Protein AF-A0A5E5PSG6-F1 (afdb_monomer)

Nearest PDB structures (foldseek):
  3pee-assembly2_B  TM=6.970E-01  e=1.675E-08  Clostridioides difficile 630
  3eeb-assembly2_B  TM=6.635E-01  e=1.267E-07  Vibrio cholerae
  8yja-assembly1_B  TM=6.185E-01  e=2.421E-04  Vibrio vulnificus MO6-24/O
  7bwf-assembly1_D  TM=3.916E-01  e=1.003E+00  Staphylococcus aureus
  4v1t-assembly1_B  TM=4.340E-01  e=1.615E+00  Lyngbya aestuarii

Structure (mmCIF, N/CA/C/O backbone):
data_AF-A0A5E5PSG6-F1
#
_entry.id   AF-A0A5E5PSG6-F1
#
loop_
_atom_site.group_PDB
_atom_site.id
_atom_site.type_symbol
_atom_site.label_atom_id
_atom_site.label_alt_id
_atom_site.label_comp_id
_atom_site.label_asym_id
_atom_site.label_entity_id
_atom_site.label_seq_id
_atom_site.pdbx_PDB_ins_code
_atom_site.Cartn_x
_atom_site.Cartn_y
_atom_site.Cartn_z
_atom_site.occupancy
_atom_site.B_iso_or_equiv
_atom_site.auth_seq_id
_atom_site.auth_comp_id
_atom_site.auth_asym_id
_atom_site.auth_atom_id
_atom_site.pdbx_PDB_model_num
ATOM 1 N N . ASP A 1 1 ? -28.299 5.569 27.472 1.00 81.31 1 ASP A N 1
ATOM 2 C CA . ASP A 1 1 ? -27.071 6.036 28.136 1.00 81.31 1 ASP A CA 1
ATOM 3 C C . ASP A 1 1 ? -26.480 4.858 28.902 1.00 81.31 1 ASP A C 1
ATOM 5 O O . ASP A 1 1 ? -27.201 4.254 29.689 1.00 81.31 1 ASP A O 1
ATOM 9 N N . ILE A 1 2 ? -25.238 4.474 28.593 1.00 82.00 2 ILE A N 1
ATOM 10 C CA . ILE A 1 2 ? -24.571 3.290 29.167 1.00 82.00 2 ILE A CA 1
ATOM 11 C C . ILE A 1 2 ? -24.374 3.461 30.675 1.00 82.00 2 ILE A C 1
ATOM 13 O O . ILE A 1 2 ? -24.545 2.500 31.418 1.00 82.00 2 ILE A O 1
ATOM 17 N N . THR A 1 3 ? -24.115 4.685 31.133 1.00 80.25 3 THR A N 1
ATOM 18 C CA . THR A 1 3 ? -23.970 5.000 32.557 1.00 80.25 3 THR A CA 1
ATOM 19 C C . THR A 1 3 ? -25.242 4.655 33.330 1.00 80.25 3 THR A C 1
ATOM 21 O O . THR A 1 3 ? -25.180 3.976 34.351 1.00 80.25 3 THR A O 1
ATOM 24 N N . LYS A 1 4 ? -26.413 5.027 32.794 1.00 84.31 4 LYS A N 1
ATOM 25 C CA . LYS A 1 4 ? -27.716 4.688 33.394 1.00 84.31 4 LYS A CA 1
ATOM 26 C C . LYS A 1 4 ? -27.992 3.186 33.383 1.00 84.31 4 LYS A C 1
ATOM 28 O O . LYS A 1 4 ? -28.595 2.678 34.319 1.00 84.31 4 LYS A O 1
ATOM 33 N N . LEU A 1 5 ? -27.558 2.480 32.335 1.00 85.44 5 LEU A N 1
ATOM 34 C CA . LEU A 1 5 ? -27.683 1.024 32.274 1.00 85.44 5 LEU A CA 1
ATOM 35 C C . LEU A 1 5 ? -26.840 0.366 33.370 1.00 85.44 5 LEU A C 1
ATOM 37 O O . LEU A 1 5 ? -27.340 -0.501 34.070 1.00 85.44 5 LEU A O 1
ATOM 41 N N . ASN A 1 6 ? -25.593 0.812 33.540 1.00 81.62 6 ASN A N 1
ATOM 42 C CA . ASN A 1 6 ? -24.679 0.273 34.544 1.00 81.62 6 ASN A CA 1
ATOM 43 C C . ASN A 1 6 ? -25.176 0.536 35.974 1.00 81.62 6 ASN A C 1
ATOM 45 O O . ASN A 1 6 ? -25.063 -0.336 36.818 1.00 81.62 6 ASN A O 1
ATOM 49 N N . GLN A 1 7 ? -25.790 1.698 36.227 1.00 81.44 7 GLN A N 1
ATOM 50 C CA . GLN A 1 7 ? -26.439 2.015 37.509 1.00 81.44 7 GLN A CA 1
ATOM 51 C C . GLN A 1 7 ? -27.686 1.164 37.798 1.00 81.44 7 GLN A C 1
ATOM 53 O O . GLN A 1 7 ? -28.068 1.022 38.954 1.00 81.44 7 GLN A O 1
ATOM 58 N N . ALA A 1 8 ? -28.351 0.647 36.761 1.00 84.25 8 ALA A N 1
ATOM 59 C CA . ALA A 1 8 ? -29.534 -0.202 36.899 1.00 84.25 8 ALA A CA 1
ATOM 60 C C . ALA A 1 8 ? -29.191 -1.693 37.059 1.00 84.25 8 ALA A C 1
ATOM 62 O O . ALA A 1 8 ? -30.087 -2.501 37.308 1.00 84.25 8 ALA A O 1
ATOM 63 N N . LEU A 1 9 ? -27.920 -2.069 36.884 1.00 83.94 9 LEU A N 1
ATOM 64 C CA . LEU A 1 9 ? -27.448 -3.411 37.194 1.00 83.94 9 LEU A CA 1
ATOM 65 C C . LEU A 1 9 ? -27.386 -3.590 38.715 1.00 83.94 9 LEU A C 1
ATOM 67 O O . LEU A 1 9 ? -27.065 -2.663 39.451 1.00 83.94 9 LEU A O 1
ATOM 71 N N . THR A 1 10 ? -27.720 -4.789 39.183 1.00 74.38 10 THR A N 1
ATOM 72 C CA . THR A 1 10 ? -27.562 -5.179 40.589 1.00 74.38 10 THR A CA 1
ATOM 73 C C . THR A 1 10 ? -26.080 -5.267 40.955 1.00 74.38 10 THR A C 1
ATOM 75 O O . THR A 1 10 ? -25.261 -5.510 40.069 1.00 74.38 10 THR A O 1
ATOM 78 N N . ASP A 1 11 ? -25.753 -5.161 42.245 1.00 68.12 11 ASP A N 1
ATOM 79 C CA . ASP A 1 11 ? -24.383 -5.010 42.777 1.00 68.12 11 ASP A CA 1
ATOM 80 C C . ASP A 1 11 ? -23.342 -6.045 42.283 1.00 68.12 11 ASP A C 1
ATOM 82 O O . ASP A 1 11 ? -22.144 -5.773 42.307 1.00 68.12 11 ASP A O 1
ATOM 86 N N . ASP A 1 12 ? -23.776 -7.193 41.757 1.00 77.25 12 ASP A N 1
ATOM 87 C CA . ASP A 1 12 ? -22.900 -8.253 41.237 1.00 77.25 12 ASP A CA 1
ATOM 88 C C . ASP A 1 12 ? -22.584 -8.162 39.727 1.00 77.25 12 ASP A C 1
ATOM 90 O O . ASP A 1 12 ? -21.818 -8.976 39.201 1.00 77.25 12 ASP A O 1
ATOM 94 N N . ALA A 1 13 ? -23.172 -7.214 38.988 1.00 81.19 13 ALA A N 1
ATOM 95 C CA . ALA A 1 13 ? -23.017 -7.113 37.537 1.00 81.19 13 ALA A CA 1
ATOM 96 C C . ALA A 1 13 ? -22.390 -5.778 37.111 1.00 81.19 13 ALA A C 1
ATOM 98 O O . ALA A 1 13 ? -22.926 -4.703 37.352 1.00 81.19 13 ALA A O 1
ATOM 99 N N . THR A 1 14 ? -21.268 -5.848 36.390 1.00 84.25 14 THR A N 1
ATOM 100 C CA . THR A 1 14 ? -20.595 -4.676 35.808 1.00 84.25 14 THR A CA 1
ATOM 101 C C . THR A 1 14 ? -20.419 -4.857 34.307 1.00 84.25 14 THR A C 1
ATOM 103 O O . THR A 1 14 ? -19.998 -5.918 33.832 1.00 84.25 14 THR A O 1
ATOM 106 N N . ILE A 1 15 ? -20.683 -3.805 33.534 1.00 89.44 15 ILE A N 1
ATOM 107 C CA . ILE A 1 15 ? -20.403 -3.806 32.097 1.00 89.44 15 ILE A CA 1
ATOM 108 C C . ILE A 1 15 ? -18.889 -3.712 31.895 1.00 89.44 15 ILE A C 1
ATOM 110 O O . ILE A 1 15 ? -18.302 -2.646 32.030 1.00 89.44 15 ILE A O 1
ATOM 114 N N . ARG A 1 16 ? -18.235 -4.822 31.531 1.00 91.50 16 ARG A N 1
ATOM 115 C CA . ARG A 1 16 ? -16.776 -4.834 31.295 1.00 91.50 16 ARG A CA 1
ATOM 116 C C . ARG A 1 16 ? -16.364 -4.581 29.848 1.00 91.50 16 ARG A C 1
ATOM 118 O O . ARG A 1 16 ? -15.251 -4.101 29.619 1.00 91.50 16 ARG A O 1
ATOM 125 N N . HIS A 1 17 ? -17.227 -4.919 28.889 1.00 92.94 17 HIS A N 1
ATOM 126 C CA . HIS A 1 17 ? -16.958 -4.804 27.456 1.00 92.94 17 HIS A CA 1
ATOM 127 C C . HIS A 1 17 ? -18.157 -4.239 26.704 1.00 92.94 17 HIS A C 1
ATOM 129 O O . HIS A 1 17 ? -19.294 -4.644 26.946 1.00 92.94 17 HIS A O 1
ATOM 135 N N . ILE A 1 18 ? -17.890 -3.371 25.729 1.00 90.69 18 ILE A N 1
ATOM 136 C CA . ILE A 1 18 ? -18.917 -2.814 24.847 1.00 90.69 18 ILE A CA 1
ATOM 137 C C . ILE A 1 18 ? -18.513 -3.020 23.394 1.00 90.69 18 ILE A C 1
ATOM 139 O O . ILE A 1 18 ? -17.429 -2.637 22.968 1.00 90.69 18 ILE A O 1
ATOM 143 N N . SER A 1 19 ? -19.412 -3.596 22.602 1.00 87.88 19 SER A N 1
ATOM 144 C CA . SER A 1 19 ? -19.216 -3.737 21.162 1.00 87.88 19 SER A CA 1
ATOM 145 C C . SER A 1 19 ? -20.078 -2.718 20.429 1.00 87.88 19 SER A C 1
ATOM 147 O O . SER A 1 19 ? -21.293 -2.898 20.321 1.00 87.88 19 SER A O 1
ATOM 149 N N . LEU A 1 20 ? -19.435 -1.662 19.937 1.00 85.69 20 LEU A N 1
ATOM 150 C CA . LEU A 1 20 ? -20.059 -0.570 19.206 1.00 85.69 20 LEU A CA 1
ATOM 151 C C . LEU A 1 20 ? -20.568 -1.072 17.852 1.00 85.69 20 LEU A C 1
ATOM 153 O O . LEU A 1 20 ? -19.884 -1.808 17.136 1.00 85.69 20 LEU A O 1
ATOM 157 N N . VAL A 1 21 ? -21.803 -0.698 17.530 1.00 78.31 21 VAL A N 1
ATOM 158 C CA . VAL A 1 21 ? -22.472 -1.024 16.271 1.00 78.31 21 VAL A CA 1
ATOM 159 C C . VAL A 1 21 ? -22.942 0.285 15.669 1.00 78.31 21 VAL A C 1
ATOM 161 O O . VAL A 1 21 ? -23.770 0.971 16.260 1.00 78.31 21 VAL A O 1
ATOM 164 N N . GLY A 1 22 ? -22.404 0.631 14.509 1.00 69.31 22 GLY A N 1
ATOM 165 C CA . GLY A 1 22 ? -22.794 1.820 13.770 1.00 69.31 22 GLY A CA 1
ATOM 166 C C . GLY A 1 22 ? -22.275 1.738 12.345 1.00 69.31 22 GLY A C 1
ATOM 167 O O . GLY A 1 22 ? -21.235 1.126 12.097 1.00 69.31 22 GLY A O 1
ATOM 168 N N . CYS A 1 23 ? -23.010 2.330 11.408 1.00 62.25 23 CYS A N 1
ATOM 169 C CA . CYS A 1 23 ? -22.504 2.535 10.060 1.00 62.25 23 CYS A CA 1
ATOM 170 C C . CYS A 1 23 ? -21.383 3.569 10.133 1.00 62.25 23 CYS A C 1
ATOM 172 O O . CYS A 1 23 ? -21.627 4.685 10.587 1.00 62.25 23 CYS A O 1
ATOM 174 N N . ASN A 1 24 ? -20.188 3.208 9.664 1.00 56.53 24 ASN A N 1
ATOM 175 C CA . ASN A 1 24 ? -19.110 4.167 9.450 1.00 56.53 24 ASN A CA 1
ATOM 176 C C . ASN A 1 24 ? -18.692 4.912 10.737 1.00 56.53 24 ASN A C 1
ATOM 178 O O . ASN A 1 24 ? -18.548 6.135 10.744 1.00 56.53 24 ASN A O 1
ATOM 182 N N . LEU A 1 25 ? -18.522 4.167 11.840 1.00 63.62 25 LEU A N 1
ATOM 183 C CA . LEU A 1 25 ? -17.776 4.640 13.010 1.00 63.62 25 LEU A CA 1
ATOM 184 C C . LEU A 1 25 ? -16.328 4.844 12.547 1.00 63.62 25 LEU A C 1
ATOM 186 O O . LEU A 1 25 ? -15.567 3.906 12.679 1.00 63.62 25 LEU A O 1
ATOM 190 N N . ASP A 1 26 ? -16.021 5.972 11.895 1.00 59.84 26 ASP A N 1
ATOM 191 C CA . ASP A 1 26 ? -14.704 6.418 11.396 1.00 59.84 26 ASP A CA 1
ATOM 192 C C . ASP A 1 26 ? -13.630 5.310 11.374 1.00 59.84 26 ASP A C 1
ATOM 194 O O . ASP A 1 26 ? -13.036 5.041 12.405 1.00 59.84 26 ASP A O 1
ATOM 198 N N . ASN A 1 27 ? -13.445 4.620 10.237 1.00 63.59 27 ASN A N 1
ATOM 199 C CA . ASN A 1 27 ? -12.585 3.435 10.019 1.00 63.59 27 ASN A CA 1
ATOM 200 C C . ASN A 1 27 ? -11.532 3.147 11.133 1.00 63.59 27 ASN A C 1
ATOM 202 O O . ASN A 1 27 ? -10.352 3.458 10.958 1.00 63.59 27 ASN A O 1
ATOM 206 N N . PRO A 1 28 ? -11.891 2.507 12.266 1.00 58.56 28 PRO A N 1
ATOM 207 C CA . PRO A 1 28 ? -11.055 2.495 13.467 1.00 58.56 28 PRO A CA 1
ATOM 208 C C . PRO A 1 28 ? -9.916 1.476 13.386 1.00 58.56 28 PRO A C 1
ATOM 210 O O . PRO A 1 28 ? -9.083 1.370 14.285 1.00 58.56 28 PRO A O 1
ATOM 213 N N . THR A 1 29 ? -9.936 0.636 12.354 1.00 57.56 29 THR A N 1
ATOM 214 C CA . THR A 1 29 ? -8.938 -0.404 12.080 1.00 57.56 29 THR A CA 1
ATOM 215 C C . THR A 1 29 ? -7.731 0.179 11.357 1.00 57.56 29 THR A C 1
ATOM 217 O O . THR A 1 29 ? -6.602 -0.272 11.572 1.00 57.56 29 THR A O 1
ATOM 220 N N . ASP A 1 30 ? -7.964 1.217 10.557 1.00 55.25 30 ASP A N 1
ATOM 221 C CA . ASP A 1 30 ? -6.990 1.763 9.619 1.00 55.25 30 ASP A CA 1
ATOM 222 C C . ASP A 1 30 ? -6.721 3.248 9.893 1.00 55.25 30 ASP A C 1
ATOM 224 O O . ASP A 1 30 ? -5.698 3.781 9.486 1.00 55.25 30 ASP A O 1
ATOM 228 N N . ASN A 1 31 ? -7.616 3.958 10.576 1.00 59.50 31 ASN A N 1
ATOM 229 C CA . ASN A 1 31 ? -7.408 5.344 10.967 1.00 59.50 31 ASN A CA 1
ATOM 230 C C . ASN A 1 31 ? -6.830 5.398 12.389 1.00 59.50 31 ASN A C 1
ATOM 232 O O . ASN A 1 31 ? -7.563 5.292 13.371 1.00 59.50 31 ASN A O 1
ATOM 236 N N . SER A 1 32 ? -5.516 5.603 12.504 1.00 51.81 32 SER A N 1
ATOM 237 C CA . SER A 1 32 ? -4.830 5.836 13.787 1.00 51.81 32 SER A CA 1
ATOM 238 C C . SER A 1 32 ? -5.393 7.047 14.551 1.00 51.81 32 SER A C 1
ATOM 240 O O . SER A 1 32 ? -5.285 7.109 15.774 1.00 51.81 32 SER A O 1
ATOM 242 N N . THR A 1 33 ? -6.043 7.977 13.841 1.00 55.81 33 THR A N 1
ATOM 243 C CA . THR A 1 33 ? -6.701 9.164 14.404 1.00 55.81 33 THR A CA 1
ATOM 244 C C . THR A 1 33 ? -8.188 8.963 14.698 1.00 55.81 33 THR A C 1
ATOM 246 O O . THR A 1 33 ? -8.801 9.847 15.292 1.00 55.81 33 THR A O 1
ATOM 249 N N . SER A 1 34 ? -8.781 7.812 14.349 1.00 67.44 34 SER A N 1
ATOM 250 C CA . SER A 1 34 ? -10.155 7.503 14.754 1.00 67.44 34 SER A CA 1
ATOM 251 C C . SER A 1 34 ? -10.192 7.325 16.268 1.00 67.44 34 SER A C 1
ATOM 253 O O . SER A 1 34 ? -9.826 6.278 16.816 1.00 67.44 34 SER A O 1
ATOM 255 N N . THR A 1 35 ? -10.700 8.340 16.954 1.00 73.25 35 THR A N 1
ATOM 256 C CA . THR A 1 35 ? -10.756 8.351 18.411 1.00 73.25 35 THR A CA 1
ATOM 257 C C . THR A 1 35 ? -12.082 7.861 18.961 1.00 73.25 35 THR A C 1
ATOM 259 O O . THR A 1 35 ? -12.124 7.551 20.140 1.00 73.25 35 THR A O 1
ATOM 262 N N . TYR A 1 36 ? -13.160 7.730 18.177 1.00 84.69 36 TYR A N 1
ATOM 263 C CA . TYR A 1 36 ? -14.506 7.547 18.747 1.00 84.69 36 TYR A CA 1
ATOM 264 C C . TYR A 1 36 ? -14.610 6.364 19.723 1.00 84.69 36 TYR A C 1
ATOM 266 O O . TYR A 1 36 ? -15.067 6.522 20.856 1.00 84.69 36 TYR A O 1
ATOM 274 N N . ALA A 1 37 ? -14.153 5.177 19.317 1.00 86.38 37 ALA A N 1
ATOM 275 C CA . ALA A 1 37 ? -14.207 3.983 20.161 1.00 86.38 37 ALA A CA 1
ATOM 276 C C . ALA A 1 37 ? -13.253 4.058 21.366 1.00 86.38 37 ALA A C 1
ATOM 278 O O . ALA A 1 37 ? -13.599 3.580 22.451 1.00 86.38 37 ALA A O 1
ATOM 279 N N . ALA A 1 38 ? -12.093 4.699 21.191 1.00 88.00 38 ALA A N 1
ATOM 280 C CA . ALA A 1 38 ? -11.116 4.930 22.249 1.00 88.00 38 ALA A CA 1
ATOM 281 C C . ALA A 1 38 ? -11.601 5.977 23.267 1.00 88.00 38 ALA A C 1
ATOM 283 O O . ALA A 1 38 ? -11.526 5.753 24.469 1.00 88.00 38 ALA A O 1
ATOM 284 N N . GLN A 1 39 ? -12.180 7.083 22.802 1.00 89.56 39 GLN A N 1
ATOM 285 C CA . GLN A 1 39 ? -12.803 8.137 23.601 1.00 89.56 39 GLN A CA 1
ATOM 286 C C . GLN A 1 39 ? -14.018 7.596 24.355 1.00 89.56 39 GLN A C 1
ATOM 288 O O . GLN A 1 39 ? -14.196 7.885 25.532 1.00 89.56 39 GLN A O 1
ATOM 293 N N . THR A 1 40 ? -14.826 6.757 23.701 1.00 90.00 40 THR A N 1
ATOM 294 C CA . THR A 1 40 ? -15.933 6.055 24.357 1.00 90.00 40 THR A CA 1
ATOM 295 C C . THR A 1 40 ? -15.415 5.166 25.483 1.00 90.00 40 THR A C 1
ATOM 297 O O . THR A 1 40 ? -15.972 5.193 26.574 1.00 90.00 40 THR A O 1
ATOM 300 N N . LEU A 1 41 ? -14.331 4.414 25.259 1.00 92.44 41 LEU A N 1
ATOM 301 C CA . LEU A 1 41 ? -13.702 3.619 26.314 1.00 92.44 41 LEU A CA 1
ATOM 302 C C . LEU A 1 41 ? -13.195 4.506 27.464 1.00 92.44 41 LEU A C 1
ATOM 304 O O . LEU A 1 41 ? -13.481 4.207 28.619 1.00 92.44 41 LEU A O 1
ATOM 308 N N . GLN A 1 42 ? -12.518 5.618 27.160 1.00 92.75 42 GLN A N 1
ATOM 309 C CA . GLN A 1 42 ? -12.043 6.569 28.173 1.00 92.75 42 GLN A CA 1
ATOM 310 C C . GLN A 1 42 ? -13.185 7.132 29.025 1.00 92.75 42 GLN A C 1
ATOM 312 O O . GLN A 1 42 ? -13.118 7.089 30.251 1.00 92.75 42 GLN A O 1
ATOM 317 N N . ASN A 1 43 ? -14.270 7.581 28.391 1.00 91.69 43 ASN A N 1
ATOM 318 C CA . ASN A 1 43 ? -15.430 8.152 29.079 1.00 91.69 43 ASN A CA 1
ATOM 319 C C . ASN A 1 43 ? -16.156 7.140 29.980 1.00 91.69 43 ASN A C 1
ATOM 321 O O . ASN A 1 43 ? -16.889 7.535 30.882 1.00 91.69 43 ASN A O 1
ATOM 325 N N . LEU A 1 44 ? -15.987 5.839 29.730 1.00 91.94 44 LEU A N 1
ATOM 326 C CA . LEU A 1 44 ? -16.649 4.767 30.476 1.00 91.94 44 LEU A CA 1
ATOM 327 C C . LEU A 1 44 ? -15.711 4.058 31.466 1.00 91.94 44 LEU A C 1
ATOM 329 O O . LEU A 1 44 ? -16.124 3.106 32.133 1.00 91.94 44 LEU A O 1
ATOM 333 N N . LYS A 1 45 ? -14.467 4.532 31.601 1.00 91.25 45 LYS A N 1
ATOM 334 C CA . LYS A 1 45 ? -13.468 3.980 32.523 1.00 91.25 45 LYS A CA 1
ATOM 335 C C . LYS A 1 45 ? -13.962 3.983 33.970 1.00 91.25 45 LYS A C 1
ATOM 337 O O . LYS A 1 45 ? -13.856 2.972 34.658 1.00 91.25 45 LYS A O 1
ATOM 342 N N . GLU A 1 46 ? -14.539 5.102 34.410 1.00 89.12 46 GLU A N 1
ATOM 343 C CA . GLU A 1 46 ? -14.988 5.306 35.797 1.00 89.12 46 GLU A CA 1
ATOM 344 C C . GLU A 1 46 ? -16.140 4.382 36.205 1.00 89.12 46 GLU A C 1
ATOM 346 O O . GLU A 1 46 ? -16.325 4.115 37.388 1.00 89.12 46 GLU A O 1
ATOM 351 N N . ILE A 1 47 ? -16.886 3.847 35.235 1.00 88.44 47 ILE A N 1
ATOM 352 C CA . ILE A 1 47 ? -18.001 2.927 35.490 1.00 88.44 47 ILE A CA 1
ATOM 353 C C . ILE A 1 47 ? -17.610 1.448 35.321 1.00 88.44 47 ILE A C 1
ATOM 355 O O . ILE A 1 47 ? -18.478 0.577 35.302 1.00 88.44 47 ILE A O 1
ATOM 359 N N . GLY A 1 48 ? -16.311 1.151 35.195 1.00 89.31 48 GLY A N 1
ATOM 360 C CA . GLY A 1 48 ? -15.780 -0.216 35.167 1.00 89.31 48 GLY A CA 1
ATOM 361 C C . GLY A 1 48 ? -15.686 -0.860 33.780 1.00 89.31 48 GLY A C 1
ATOM 362 O O . GLY A 1 48 ? -15.348 -2.044 33.679 1.00 89.31 48 GLY A O 1
ATOM 363 N N . VAL A 1 49 ? -15.933 -0.110 32.699 1.00 93.56 49 VAL A N 1
ATOM 364 C CA . VAL A 1 49 ? -15.709 -0.614 31.336 1.00 93.56 49 VAL A CA 1
ATOM 365 C C . VAL A 1 49 ? -14.207 -0.692 31.080 1.00 93.56 49 VAL A C 1
ATOM 367 O O . VAL A 1 49 ? -13.483 0.288 31.209 1.00 93.56 49 VAL A O 1
ATOM 370 N N . THR A 1 50 ? -13.737 -1.875 30.689 1.00 94.19 50 THR A N 1
ATOM 371 C CA . THR A 1 50 ? -12.300 -2.167 30.511 1.00 94.19 50 THR A CA 1
ATOM 372 C C . THR A 1 50 ? -11.890 -2.337 29.054 1.00 94.19 50 THR A C 1
ATOM 374 O O . THR A 1 50 ? -10.704 -2.315 28.733 1.00 94.19 50 THR A O 1
ATOM 377 N N . SER A 1 51 ? -12.858 -2.516 28.154 1.00 94.44 51 SER A N 1
ATOM 378 C CA . SER A 1 51 ? -12.588 -2.653 26.726 1.00 94.44 51 SER A CA 1
ATOM 379 C C . SER A 1 51 ? -13.785 -2.263 25.867 1.00 94.44 51 SER A C 1
ATOM 381 O O . SER A 1 51 ? -14.944 -2.401 26.269 1.00 94.44 51 SER A O 1
ATOM 383 N N . THR A 1 52 ? -13.505 -1.837 24.640 1.00 92.88 52 THR A N 1
ATOM 384 C CA . THR A 1 52 ? -14.518 -1.666 23.597 1.00 92.88 52 THR A CA 1
ATOM 385 C C . THR A 1 52 ? -14.097 -2.385 22.321 1.00 92.88 52 THR A C 1
ATOM 387 O O . THR A 1 52 ? -12.938 -2.753 22.134 1.00 92.88 52 THR A O 1
ATOM 390 N N . SER A 1 53 ? -15.045 -2.660 21.433 1.00 90.12 53 SER A N 1
ATOM 391 C CA . SER A 1 53 ? -14.732 -3.064 20.064 1.00 90.12 53 SER A CA 1
ATOM 392 C C . SER A 1 53 ? -15.567 -2.283 19.069 1.00 90.12 53 S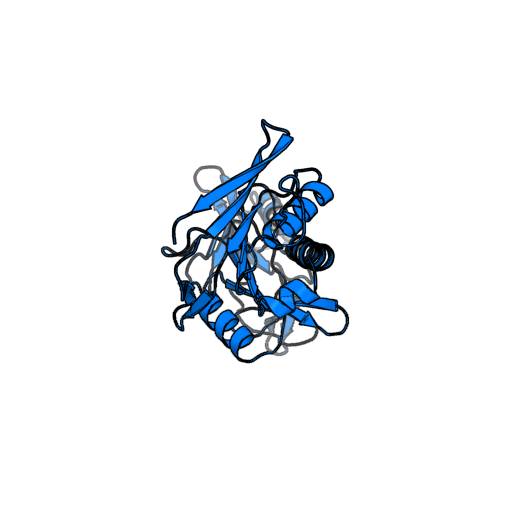ER A C 1
ATOM 394 O O . SER A 1 53 ? -16.734 -1.998 19.328 1.00 90.12 53 SER A O 1
ATOM 396 N N . ALA A 1 54 ? -14.967 -1.961 17.931 1.00 87.44 54 ALA A N 1
ATOM 397 C CA . ALA A 1 54 ? -15.615 -1.282 16.819 1.00 87.44 54 ALA A CA 1
ATOM 398 C C . ALA A 1 54 ? -15.216 -1.954 15.505 1.00 87.44 54 ALA A C 1
ATOM 400 O O . ALA A 1 54 ? -14.300 -2.782 15.475 1.00 87.44 54 ALA A O 1
ATOM 401 N N . ARG A 1 55 ? -15.939 -1.638 14.433 1.00 82.12 55 ARG A N 1
ATOM 402 C CA . ARG A 1 55 ? -15.677 -2.181 13.103 1.00 82.12 55 ARG A CA 1
ATOM 403 C C . ARG A 1 55 ? -15.422 -1.053 12.111 1.00 82.12 55 ARG A C 1
ATOM 405 O O . ARG A 1 55 ? -16.091 -0.029 12.205 1.00 82.12 55 ARG A O 1
ATOM 412 N N . SER A 1 56 ? -14.453 -1.250 11.221 1.00 75.88 56 SER A N 1
ATOM 413 C CA . SER A 1 56 ? -14.077 -0.301 10.163 1.00 75.88 56 SER A CA 1
ATOM 414 C C . SER A 1 56 ? -15.048 -0.241 9.002 1.00 75.88 56 SER A C 1
ATOM 416 O O . SER A 1 56 ? -15.177 0.796 8.357 1.00 75.88 56 SER A O 1
ATOM 418 N N . ASP A 1 57 ? -15.727 -1.352 8.774 1.00 78.06 57 ASP A N 1
ATOM 419 C CA . ASP A 1 57 ? -16.643 -1.551 7.669 1.00 78.06 57 ASP A CA 1
ATOM 420 C C . ASP A 1 57 ? -18.099 -1.314 8.080 1.00 78.06 57 ASP A C 1
ATOM 422 O O . ASP A 1 57 ? -18.440 -1.218 9.266 1.00 78.06 57 ASP A O 1
ATOM 426 N N . TYR A 1 58 ? -18.986 -1.255 7.086 1.00 80.12 58 TYR A N 1
ATOM 427 C CA . TYR A 1 58 ? -20.423 -1.168 7.317 1.00 80.12 58 TYR A CA 1
ATOM 428 C C . TYR A 1 58 ? -20.887 -2.352 8.157 1.00 80.12 58 TYR A C 1
ATOM 430 O O . TYR A 1 58 ? -20.492 -3.488 7.902 1.00 80.12 58 TYR A O 1
ATOM 438 N N . VAL A 1 59 ? -21.747 -2.095 9.144 1.00 84.12 59 VAL A N 1
ATOM 439 C CA . VAL A 1 59 ? -22.291 -3.125 10.033 1.00 84.12 59 VAL A CA 1
ATOM 440 C C . VAL A 1 59 ? -23.801 -3.207 9.870 1.00 84.12 59 VAL A C 1
ATOM 442 O O . VAL A 1 59 ? -24.490 -2.195 9.952 1.00 84.12 59 VAL A O 1
ATOM 445 N N . ALA A 1 60 ? -24.318 -4.423 9.716 1.00 86.56 60 ALA A N 1
ATOM 446 C CA . ALA A 1 60 ? -25.743 -4.727 9.758 1.00 86.56 60 ALA A CA 1
ATOM 447 C C . ALA A 1 60 ? -26.016 -5.829 10.785 1.00 86.56 60 ALA A C 1
ATOM 449 O O . ALA A 1 60 ? -25.131 -6.620 11.130 1.00 86.56 60 ALA A O 1
ATOM 450 N N . ILE A 1 61 ? -27.251 -5.884 11.279 1.00 87.31 61 ILE A N 1
ATOM 451 C CA . ILE A 1 61 ? -27.739 -6.995 12.097 1.00 87.31 61 ILE A CA 1
ATOM 452 C C . ILE A 1 61 ? -28.595 -7.881 11.197 1.00 87.31 61 ILE A C 1
ATOM 454 O O . ILE A 1 61 ? -29.590 -7.421 10.641 1.00 87.31 61 ILE A O 1
ATOM 458 N N . GLY A 1 62 ? -28.173 -9.130 11.019 1.00 85.44 62 GLY A N 1
ATOM 459 C CA . GLY A 1 62 ? -28.900 -10.114 10.230 1.00 85.44 62 GLY A CA 1
ATOM 460 C C . GLY A 1 62 ? -30.216 -10.541 10.895 1.00 85.44 62 GLY A C 1
ATOM 461 O O . GLY A 1 62 ? -30.405 -10.313 12.094 1.00 85.44 62 GLY A O 1
ATOM 462 N N . PRO A 1 63 ? -31.115 -11.216 10.155 1.00 87.94 63 PRO A N 1
ATOM 463 C CA . PRO A 1 63 ? -32.376 -11.731 10.698 1.00 87.94 63 PRO A CA 1
ATOM 464 C C . PRO A 1 63 ? -32.194 -12.718 11.862 1.00 87.94 63 PRO A C 1
ATOM 466 O O . PRO A 1 63 ? -33.084 -12.870 12.691 1.00 87.94 63 PRO A O 1
ATOM 469 N N . ASP A 1 64 ? -31.032 -13.372 11.942 1.00 90.75 64 ASP A N 1
ATOM 470 C CA . ASP A 1 64 ? -30.629 -14.276 13.025 1.00 90.75 64 ASP A CA 1
ATOM 471 C C . ASP A 1 64 ? -29.972 -13.545 14.217 1.00 90.75 64 ASP A C 1
ATOM 473 O O . ASP A 1 64 ? -29.408 -14.177 15.111 1.00 90.75 64 ASP A O 1
ATOM 477 N N . GLY A 1 65 ? -30.004 -12.208 14.224 1.00 86.00 65 GLY A N 1
ATOM 478 C CA . GLY A 1 65 ? -29.399 -11.358 15.249 1.00 86.00 65 GLY A CA 1
ATOM 479 C C . GLY A 1 65 ? -27.875 -11.251 15.158 1.00 86.00 65 GLY A C 1
ATOM 480 O O . GLY A 1 65 ? -27.252 -10.586 15.993 1.00 86.00 65 GLY A O 1
ATOM 481 N N . ARG A 1 66 ? -27.231 -11.881 14.166 1.00 87.94 66 ARG A N 1
ATOM 482 C CA . ARG A 1 66 ? -25.773 -11.829 14.031 1.00 87.94 66 ARG A CA 1
ATOM 483 C C . ARG A 1 66 ? -25.315 -10.509 13.430 1.00 87.94 66 ARG A C 1
ATOM 485 O O . ARG A 1 66 ? -25.919 -9.973 12.508 1.00 87.94 66 ARG A O 1
ATOM 492 N N . LYS A 1 67 ? -24.171 -10.019 13.911 1.00 86.19 67 LYS A N 1
ATOM 493 C CA . LYS A 1 67 ? -23.474 -8.885 13.291 1.00 86.19 67 LYS A CA 1
ATOM 494 C C . LYS A 1 67 ? -22.824 -9.337 11.983 1.00 86.19 67 LYS A C 1
ATOM 496 O O . LYS A 1 67 ? -22.056 -10.310 11.986 1.00 86.19 67 LYS A O 1
ATOM 501 N N . LEU A 1 68 ? -23.114 -8.604 10.918 1.00 87.31 68 LEU A N 1
ATOM 502 C CA . LEU A 1 68 ? -22.553 -8.757 9.582 1.00 87.31 68 LEU A CA 1
ATOM 503 C C . LEU A 1 68 ? -21.738 -7.512 9.226 1.00 87.31 68 LEU A C 1
ATOM 505 O O . LEU A 1 68 ? -22.095 -6.414 9.651 1.00 87.31 68 LEU A O 1
ATOM 509 N N . THR A 1 69 ? -20.674 -7.686 8.448 1.00 84.50 69 THR A N 1
ATOM 510 C CA . THR A 1 69 ? -19.823 -6.601 7.940 1.00 84.50 69 THR A CA 1
ATOM 511 C C . THR A 1 69 ? -19.705 -6.599 6.431 1.00 84.50 69 THR A C 1
ATOM 513 O O . THR A 1 69 ? -19.646 -7.670 5.834 1.00 84.50 69 THR A O 1
ATOM 516 N N . SER A 1 70 ? -19.627 -5.416 5.829 1.00 80.69 70 SER A N 1
ATOM 517 C CA . SER A 1 70 ? -19.383 -5.228 4.397 1.00 80.69 70 SER A CA 1
ATOM 518 C C . SER A 1 70 ? -18.495 -4.007 4.171 1.00 80.69 70 SER A C 1
ATOM 520 O O . SER A 1 70 ? -18.758 -2.952 4.744 1.00 80.69 70 SER A O 1
ATOM 522 N N . SER A 1 71 ? -17.482 -4.120 3.316 1.00 74.31 71 SER A N 1
ATOM 523 C CA . SER A 1 71 ? -16.615 -2.995 2.943 1.00 74.31 71 SER A CA 1
ATOM 524 C C . SER A 1 71 ? -17.317 -1.966 2.050 1.00 74.31 71 SER A C 1
ATOM 526 O O . SER A 1 71 ? -16.967 -0.786 2.069 1.00 74.31 71 SER A O 1
ATOM 528 N N . THR A 1 72 ? -18.342 -2.384 1.299 1.00 73.81 72 THR A N 1
ATOM 529 C CA . THR A 1 72 ? -19.112 -1.522 0.383 1.00 73.81 72 THR A CA 1
ATOM 530 C C . THR A 1 72 ? -20.419 -1.028 1.000 1.00 73.81 72 THR A C 1
ATOM 532 O O . THR A 1 72 ? -20.971 -0.021 0.565 1.00 73.81 72 THR A O 1
ATOM 535 N N . GLY A 1 73 ? -20.948 -1.760 1.986 1.00 77.94 73 GLY A N 1
ATOM 536 C CA . GLY A 1 73 ? -22.266 -1.528 2.574 1.00 77.94 73 GLY A CA 1
ATOM 537 C C . GLY A 1 73 ? -23.435 -1.952 1.683 1.00 77.94 73 GLY A C 1
ATOM 538 O O . GLY A 1 73 ? -24.584 -1.814 2.097 1.00 77.94 73 GLY A O 1
ATOM 539 N N . THR A 1 74 ? -23.168 -2.482 0.486 1.00 78.88 74 THR A N 1
ATOM 540 C CA . THR A 1 74 ? -24.204 -2.849 -0.496 1.00 78.88 74 THR A CA 1
ATOM 541 C C . THR A 1 74 ? -24.249 -4.346 -0.789 1.00 78.88 74 THR A C 1
ATOM 543 O O . THR A 1 74 ? -25.326 -4.894 -1.012 1.00 78.88 74 THR A O 1
ATOM 546 N N . ASP A 1 75 ? -23.114 -5.034 -0.702 1.00 76.25 75 ASP A N 1
ATOM 547 C CA . ASP A 1 75 ? -22.964 -6.452 -1.018 1.00 76.25 75 ASP A CA 1
ATOM 548 C C . ASP A 1 75 ? -21.885 -7.125 -0.145 1.00 76.25 75 ASP A C 1
ATOM 550 O O . ASP A 1 75 ? -21.310 -6.509 0.751 1.00 76.25 75 ASP A O 1
ATOM 554 N N . ALA A 1 76 ? -21.663 -8.429 -0.345 1.00 83.31 76 ALA A N 1
ATOM 555 C CA . ALA A 1 76 ? -20.610 -9.211 0.320 1.00 83.31 76 ALA A CA 1
ATOM 556 C C . ALA A 1 76 ? -20.602 -9.155 1.867 1.00 83.31 76 ALA A C 1
ATOM 558 O O . ALA A 1 76 ? -19.546 -9.122 2.498 1.00 83.31 76 ALA A O 1
ATOM 559 N N . TRP A 1 77 ? -21.784 -9.185 2.489 1.00 86.88 77 TRP A N 1
ATOM 560 C CA . TRP A 1 77 ? -21.932 -9.208 3.946 1.00 86.88 77 TRP A CA 1
ATOM 561 C C . TRP A 1 77 ? -21.362 -10.489 4.570 1.00 86.88 77 TRP A C 1
ATOM 563 O O . TRP A 1 77 ? -21.784 -11.599 4.246 1.00 86.88 77 TRP A O 1
ATOM 573 N N . LYS A 1 78 ? -20.435 -10.338 5.519 1.00 85.75 78 LYS A N 1
ATOM 574 C CA . LYS A 1 78 ? -19.737 -11.444 6.186 1.00 85.75 78 LYS A CA 1
ATOM 575 C C . LYS A 1 78 ? -20.016 -11.466 7.676 1.00 85.75 78 LYS A C 1
ATOM 577 O O . LYS A 1 78 ? -19.952 -10.448 8.361 1.00 85.75 78 LYS A O 1
ATOM 582 N N . HIS A 1 79 ? -20.261 -12.657 8.210 1.00 86.25 79 HIS A N 1
ATOM 583 C CA . HIS A 1 79 ? -20.207 -12.876 9.648 1.00 86.25 79 HIS A CA 1
ATOM 584 C C . HIS A 1 79 ? -18.755 -13.131 10.079 1.00 86.25 79 HIS A C 1
ATOM 586 O O . HIS A 1 79 ? -18.041 -13.871 9.412 1.00 86.25 79 HIS A O 1
ATOM 592 N N . LYS A 1 80 ? -18.337 -12.558 11.218 1.00 80.50 80 LYS A N 1
ATOM 593 C CA . LYS A 1 80 ? -16.975 -12.690 11.785 1.00 80.50 80 LYS A CA 1
ATOM 594 C C . LYS A 1 80 ? -15.847 -12.229 10.853 1.00 80.50 80 LYS A C 1
ATOM 596 O O . LYS A 1 80 ? -14.843 -12.915 10.698 1.00 80.50 80 LYS A O 1
ATOM 601 N N . ASP A 1 81 ? -15.955 -11.017 10.322 1.00 77.81 81 ASP A N 1
ATOM 602 C CA . ASP A 1 81 ? -14.778 -10.367 9.748 1.00 77.81 81 ASP A CA 1
ATOM 603 C C . ASP A 1 81 ? -13.868 -9.853 10.873 1.00 77.81 81 ASP A C 1
ATOM 605 O O . ASP A 1 81 ? -14.172 -8.839 11.511 1.00 77.81 81 ASP A O 1
ATOM 609 N N . SER A 1 82 ? -12.825 -10.616 11.206 1.00 74.81 82 SER A N 1
ATOM 610 C CA . SER A 1 82 ? -11.856 -10.239 12.244 1.00 74.81 82 SER A CA 1
ATOM 611 C C . SER A 1 82 ? -10.945 -9.097 11.793 1.00 74.81 82 SER A C 1
ATOM 613 O O . SER A 1 82 ? -10.570 -8.272 12.622 1.00 74.81 82 SER A O 1
ATOM 615 N N . LYS A 1 83 ? -10.645 -9.003 10.487 1.00 71.88 83 LYS A N 1
ATOM 616 C CA . LYS A 1 83 ? -9.764 -7.964 9.937 1.00 71.88 83 LYS A CA 1
ATOM 617 C C . LYS A 1 83 ? -10.409 -6.589 10.035 1.00 71.88 83 LYS A C 1
ATOM 619 O O . LYS A 1 83 ? -9.718 -5.630 10.338 1.00 71.88 83 LYS A O 1
ATOM 624 N N . ALA A 1 84 ? -11.727 -6.518 9.874 1.00 76.88 84 ALA A N 1
ATOM 625 C CA . ALA A 1 84 ? -12.493 -5.288 10.037 1.00 76.88 84 ALA A CA 1
ATOM 626 C C . ALA A 1 84 ? -12.877 -4.977 11.496 1.00 76.88 84 ALA A C 1
ATOM 628 O O . ALA A 1 84 ? -13.757 -4.150 11.726 1.00 76.88 84 ALA A O 1
ATOM 629 N N . LYS A 1 85 ? -12.331 -5.684 12.500 1.00 85.19 85 LYS A N 1
ATOM 630 C CA . LYS A 1 85 ? -12.674 -5.488 13.918 1.00 85.19 85 LYS A CA 1
ATOM 631 C C . LYS A 1 85 ? -11.471 -4.988 14.713 1.00 85.19 85 LYS A C 1
ATOM 633 O O . LYS A 1 85 ? -10.504 -5.717 14.924 1.00 85.19 85 LYS A O 1
ATOM 638 N N . THR A 1 86 ? -11.613 -3.798 15.286 1.00 87.62 86 THR A N 1
ATOM 639 C CA . THR A 1 86 ? -10.652 -3.242 16.241 1.00 87.62 86 THR A CA 1
ATOM 640 C C . THR A 1 86 ? -11.100 -3.504 17.671 1.00 87.62 86 THR A C 1
ATOM 642 O O . THR A 1 86 ? -12.253 -3.269 18.043 1.00 87.62 86 THR A O 1
ATOM 645 N N . HIS A 1 87 ? -10.168 -3.983 18.483 1.00 90.81 87 HIS A N 1
ATOM 646 C CA . HIS A 1 87 ? -10.300 -4.162 19.919 1.00 90.81 87 HIS A CA 1
ATOM 647 C C . HIS A 1 87 ? -9.548 -3.047 20.639 1.00 90.81 87 HIS A C 1
ATOM 649 O O . HIS A 1 87 ? -8.366 -2.857 20.378 1.00 90.81 87 HIS A O 1
ATOM 655 N N . TYR A 1 88 ? -10.213 -2.357 21.557 1.00 92.25 88 TYR A N 1
ATOM 656 C CA . TYR A 1 88 ? -9.621 -1.329 22.405 1.00 92.25 88 TYR A CA 1
ATOM 657 C C . TYR A 1 88 ? -9.586 -1.802 23.851 1.00 92.25 88 TYR A C 1
ATOM 659 O O . TYR A 1 88 ? -10.571 -2.355 24.348 1.00 92.25 88 TYR A O 1
ATOM 667 N N . SER A 1 89 ? -8.477 -1.556 24.530 1.00 94.12 89 SER A N 1
ATOM 668 C CA . SER A 1 89 ? -8.303 -1.820 25.960 1.00 94.12 89 SER A CA 1
ATOM 669 C C . SER A 1 89 ? -7.419 -0.748 26.580 1.00 94.12 89 SER A C 1
ATOM 671 O O . SER A 1 89 ? -6.798 0.032 25.863 1.00 94.12 89 SER A O 1
ATOM 673 N N . PHE A 1 90 ? -7.360 -0.704 27.907 1.00 93.56 90 PHE A N 1
ATOM 674 C CA . PHE A 1 90 ? -6.345 0.082 28.598 1.00 93.56 90 PHE A CA 1
ATOM 675 C C . PHE A 1 90 ? -5.035 -0.693 28.659 1.00 93.56 90 PHE A C 1
ATOM 677 O O . PHE A 1 90 ? -5.031 -1.869 29.020 1.00 93.56 90 PHE A O 1
ATOM 684 N N . ASN A 1 91 ? -3.937 -0.022 28.342 1.00 91.94 91 ASN A N 1
ATOM 685 C CA . ASN A 1 91 ? -2.608 -0.511 28.645 1.00 91.94 91 ASN A CA 1
ATOM 686 C C . ASN A 1 91 ? -2.422 -0.526 30.170 1.00 91.94 91 ASN A C 1
ATOM 688 O O . ASN A 1 91 ? -2.644 0.487 30.834 1.00 91.94 91 ASN A O 1
ATOM 692 N N . GLU A 1 92 ? -2.016 -1.662 30.733 1.00 88.75 92 GLU A N 1
ATOM 693 C CA . GLU A 1 92 ? -1.914 -1.826 32.190 1.00 88.75 92 GLU A CA 1
ATOM 694 C C . GLU A 1 92 ? -0.814 -0.960 32.825 1.00 88.75 92 GLU A C 1
ATOM 696 O O . GLU A 1 92 ? -0.909 -0.621 34.002 1.00 88.75 92 GLU A O 1
ATOM 701 N N . LEU A 1 93 ? 0.210 -0.579 32.053 1.00 88.25 93 LEU A N 1
ATOM 702 C CA . LEU A 1 93 ? 1.339 0.217 32.535 1.00 88.25 93 LEU A CA 1
ATOM 703 C C . LEU A 1 93 ? 1.076 1.717 32.409 1.00 88.25 93 LEU A C 1
ATOM 705 O O . LEU A 1 93 ? 1.346 2.468 33.343 1.00 88.25 93 LEU A O 1
ATOM 709 N N . THR A 1 94 ? 0.576 2.165 31.254 1.00 91.00 94 THR A N 1
ATOM 710 C CA . THR A 1 94 ? 0.395 3.601 30.977 1.00 91.00 94 THR A CA 1
ATOM 711 C C . THR A 1 94 ? -1.007 4.101 31.314 1.00 91.00 94 THR A C 1
ATOM 713 O O . THR A 1 94 ? -1.210 5.298 31.501 1.00 91.00 94 THR A O 1
ATOM 716 N N . GLY A 1 95 ? -1.998 3.207 31.389 1.00 88.12 95 GLY A N 1
ATOM 717 C CA . GLY A 1 95 ? -3.407 3.567 31.543 1.00 88.12 95 GLY A CA 1
ATOM 718 C C . GLY A 1 95 ? -4.025 4.226 30.303 1.00 88.12 95 GLY A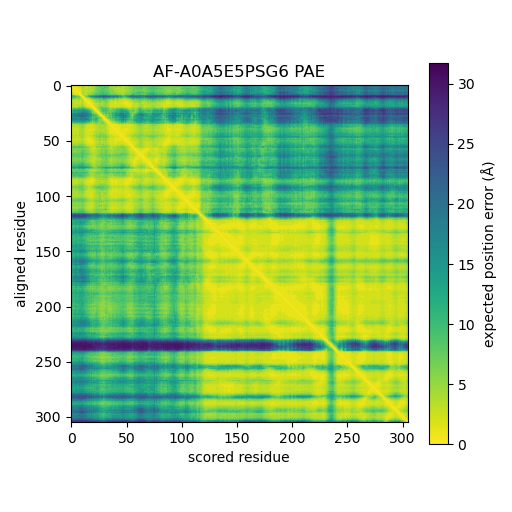 C 1
ATOM 719 O O . GLY A 1 95 ? -5.188 4.643 30.364 1.00 88.12 95 GLY A O 1
ATOM 720 N N . GLU A 1 96 ? -3.274 4.323 29.203 1.00 90.44 96 GLU A N 1
ATOM 721 C CA . GLU A 1 96 ? -3.733 4.832 27.910 1.00 90.44 96 GLU A CA 1
ATOM 722 C C . GLU A 1 96 ? -4.537 3.771 27.155 1.00 90.44 96 GLU A C 1
ATOM 724 O O . GLU A 1 96 ? -4.414 2.575 27.416 1.00 90.44 96 GLU A O 1
ATOM 729 N N . VAL A 1 97 ? -5.367 4.201 26.203 1.00 90.38 97 VAL A N 1
ATOM 730 C CA . VAL A 1 97 ? -6.086 3.264 25.336 1.00 90.38 97 VAL A CA 1
ATOM 731 C C . VAL A 1 97 ? -5.176 2.799 24.207 1.00 90.38 97 VAL A C 1
ATOM 733 O O . VAL A 1 97 ? -4.619 3.606 23.470 1.00 90.38 97 VAL A O 1
ATOM 736 N N . GLU A 1 98 ? -5.097 1.489 24.036 1.00 89.94 98 GLU A N 1
ATOM 737 C CA . GLU A 1 98 ? -4.409 0.816 22.937 1.00 89.94 98 GLU A CA 1
ATOM 738 C C . GLU A 1 98 ? -5.425 0.105 22.034 1.00 89.94 98 GLU A C 1
ATOM 740 O O . GLU A 1 98 ? -6.501 -0.299 22.486 1.00 89.94 98 GLU A O 1
ATOM 745 N N . SER A 1 99 ? -5.092 -0.053 20.751 1.00 88.44 99 SER A N 1
ATOM 746 C CA . SER A 1 99 ? -5.936 -0.709 19.753 1.00 88.44 99 SER A CA 1
ATOM 747 C C . SER A 1 99 ? -5.247 -1.921 19.127 1.00 88.44 99 SER A C 1
ATOM 749 O O . SER A 1 99 ? -4.039 -1.928 18.886 1.00 88.44 99 SER A O 1
ATOM 751 N N . ARG A 1 100 ? -6.015 -2.984 18.880 1.00 88.56 100 ARG A N 1
ATOM 752 C CA . ARG A 1 100 ? -5.534 -4.265 18.349 1.00 88.56 100 ARG A CA 1
ATOM 753 C C . ARG A 1 100 ? -6.467 -4.805 17.280 1.00 88.56 100 ARG A C 1
ATOM 755 O O . ARG A 1 100 ? -7.685 -4.787 17.458 1.00 88.56 100 ARG A O 1
ATOM 762 N N . VAL A 1 101 ? -5.895 -5.341 16.209 1.00 85.31 101 VAL A N 1
ATOM 763 C CA . VAL A 1 101 ? -6.631 -6.030 15.139 1.00 85.31 101 VAL A CA 1
ATOM 764 C C . VAL A 1 101 ? -6.020 -7.406 14.945 1.00 85.31 101 VAL A C 1
ATOM 766 O O . VAL A 1 101 ? -4.796 -7.535 14.875 1.00 85.31 101 VAL A O 1
ATOM 769 N N . TYR A 1 102 ? -6.872 -8.423 14.849 1.00 84.69 102 TYR A N 1
ATOM 770 C CA . TYR A 1 102 ? -6.461 -9.816 14.700 1.00 84.69 102 TYR A CA 1
ATOM 771 C C . TYR A 1 102 ? -6.940 -10.379 13.362 1.00 84.69 102 TYR A C 1
ATOM 773 O O . TYR A 1 102 ? -8.021 -10.031 12.883 1.00 84.69 102 TYR A O 1
ATOM 781 N N . ASN A 1 103 ? -6.157 -11.271 12.757 1.00 79.50 103 ASN A N 1
ATOM 782 C CA . ASN A 1 103 ? -6.614 -12.025 11.592 1.00 79.50 103 ASN A CA 1
ATOM 783 C C . ASN A 1 103 ? -7.640 -13.111 12.000 1.00 79.50 103 ASN A C 1
ATOM 785 O O . ASN A 1 103 ? -8.013 -13.254 13.167 1.00 79.50 103 ASN A O 1
ATOM 789 N N . SER A 1 104 ? -8.127 -13.886 11.028 1.00 76.69 104 SER A N 1
ATOM 790 C CA . SER A 1 104 ? -9.082 -14.981 11.265 1.00 76.69 104 SER A CA 1
ATOM 791 C C . SER A 1 104 ? -8.527 -16.121 12.129 1.00 76.69 104 SER A C 1
ATOM 793 O O . SER A 1 104 ? -9.311 -16.874 12.697 1.00 76.69 104 SER A O 1
ATOM 795 N N . GLU A 1 105 ? -7.205 -16.236 12.243 1.00 81.50 105 GLU A N 1
ATOM 796 C CA . GLU A 1 105 ? -6.501 -17.256 13.031 1.00 81.50 105 GLU A CA 1
ATOM 797 C C . GLU A 1 105 ? -6.213 -16.791 14.469 1.00 81.50 105 GLU A C 1
ATOM 799 O O . GLU A 1 105 ? -5.756 -17.576 15.293 1.00 81.50 105 GLU A O 1
ATOM 804 N N . GLY A 1 106 ? -6.508 -15.526 14.795 1.00 83.12 106 GLY A N 1
ATOM 805 C CA . GLY A 1 106 ? -6.247 -14.939 16.112 1.00 83.12 106 GLY A CA 1
ATOM 806 C C . GLY A 1 106 ? -4.855 -14.319 16.269 1.00 83.12 106 GLY A C 1
ATOM 807 O O . GLY A 1 106 ? -4.493 -13.920 17.373 1.00 83.12 106 GLY A O 1
ATOM 808 N N . THR A 1 107 ? -4.088 -14.184 15.188 1.00 85.06 107 THR A N 1
ATOM 809 C CA . THR A 1 107 ? -2.777 -13.521 15.187 1.00 85.06 107 THR A CA 1
ATOM 810 C C . THR A 1 107 ? -2.949 -12.005 15.168 1.00 85.06 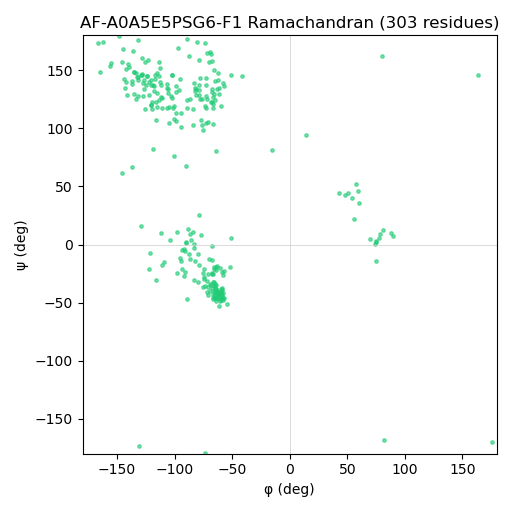107 THR A C 1
ATOM 812 O O . THR A 1 107 ? -3.729 -11.479 14.371 1.00 85.06 107 THR A O 1
ATOM 815 N N . LEU A 1 108 ? -2.225 -11.291 16.038 1.00 84.81 108 LEU A N 1
ATOM 816 C CA . LEU A 1 108 ? -2.209 -9.826 16.064 1.00 84.81 108 LEU A CA 1
ATOM 817 C C . LEU A 1 108 ? -1.542 -9.307 14.787 1.00 84.81 108 LEU A C 1
ATOM 819 O O . LEU A 1 108 ? -0.363 -9.553 14.562 1.00 84.81 108 LEU A O 1
ATOM 823 N N . VAL A 1 109 ? -2.291 -8.571 13.972 1.00 79.25 109 VAL A N 1
ATOM 824 C CA . VAL A 1 109 ? -1.806 -8.024 12.694 1.00 79.25 109 VAL A CA 1
ATOM 825 C C . VAL A 1 109 ? -1.667 -6.510 12.717 1.00 79.25 109 VAL A C 1
ATOM 827 O O . VAL A 1 109 ? -0.973 -5.948 11.873 1.00 79.25 109 VAL A O 1
ATOM 830 N N . AR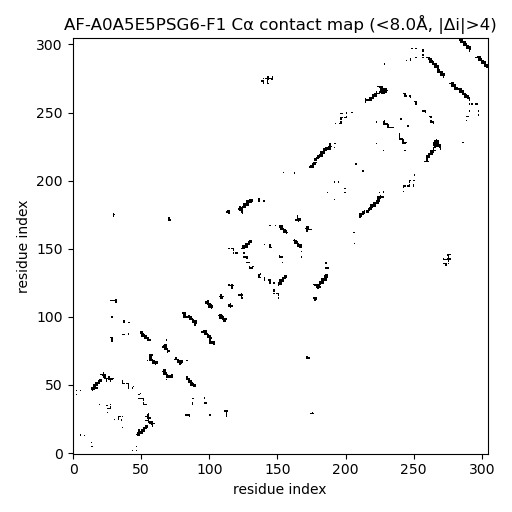G A 1 110 ? -2.300 -5.827 13.681 1.00 82.25 110 ARG A N 1
ATOM 831 C CA . ARG A 1 110 ? -2.134 -4.383 13.875 1.00 82.25 110 ARG A CA 1
ATOM 832 C C . ARG A 1 110 ? -2.162 -4.001 15.340 1.00 82.25 110 ARG A C 1
ATOM 834 O O . ARG A 1 110 ? -2.967 -4.537 16.103 1.00 82.25 110 ARG A O 1
ATOM 841 N N . TYR A 1 111 ? -1.331 -3.031 15.693 1.00 85.50 111 TYR A N 1
ATOM 842 C CA . TYR A 1 111 ? -1.257 -2.447 17.026 1.00 85.50 111 TYR A CA 1
ATOM 843 C C . TYR A 1 111 ? -1.229 -0.922 16.915 1.00 85.50 111 TYR A C 1
ATOM 845 O O . TYR A 1 111 ? -0.395 -0.376 16.197 1.00 85.50 111 TYR A O 1
ATOM 853 N N . ASN A 1 112 ? -2.154 -0.237 17.591 1.00 82.75 112 ASN A N 1
ATOM 854 C CA . ASN A 1 112 ? -2.316 1.221 17.541 1.00 82.75 112 ASN A CA 1
ATOM 855 C C . ASN A 1 112 ? -2.386 1.771 16.102 1.00 82.75 112 ASN A C 1
ATOM 857 O O . ASN A 1 112 ? -1.716 2.737 15.752 1.00 82.75 112 ASN A O 1
ATOM 861 N N . GLY A 1 113 ? -3.157 1.098 15.239 1.00 74.94 113 GLY A N 1
ATOM 862 C CA . GLY A 1 113 ? -3.306 1.437 13.815 1.00 74.94 113 GLY A CA 1
ATOM 863 C C . GLY A 1 113 ? -2.109 1.061 12.929 1.00 74.94 113 GLY A C 1
ATOM 864 O O . GLY A 1 113 ? -2.245 0.998 11.709 1.00 74.94 113 GLY A O 1
ATOM 865 N N . LYS A 1 114 ? -0.948 0.734 13.508 1.00 75.75 114 LYS A N 1
ATOM 866 C CA . LYS A 1 114 ? 0.229 0.304 12.752 1.00 75.75 114 LYS A CA 1
ATOM 867 C C . LYS A 1 114 ? 0.085 -1.153 12.329 1.00 75.75 114 LYS A C 1
ATOM 869 O O . LYS A 1 114 ? -0.101 -2.030 13.175 1.00 75.75 114 LYS A O 1
ATOM 874 N N . HIS A 1 115 ? 0.220 -1.414 11.030 1.00 77.00 115 HIS A N 1
ATOM 875 C CA . HIS A 1 115 ? 0.376 -2.774 10.524 1.00 77.00 115 HIS A CA 1
ATOM 876 C C . HIS A 1 115 ? 1.649 -3.390 11.094 1.00 77.00 115 HIS A C 1
ATOM 878 O O . HIS A 1 115 ? 2.725 -2.794 11.043 1.00 77.00 115 HIS A O 1
ATOM 884 N N . LEU A 1 116 ? 1.528 -4.585 11.653 1.00 77.12 116 LEU A N 1
ATOM 885 C CA . LEU A 1 116 ? 2.680 -5.361 12.070 1.00 77.12 116 LEU A CA 1
ATOM 886 C C . LEU A 1 116 ? 3.219 -6.082 10.835 1.00 77.12 116 LEU A C 1
ATOM 888 O O . LEU A 1 116 ? 2.456 -6.632 10.042 1.00 77.12 116 LEU A O 1
ATOM 892 N N . GLY A 1 117 ? 4.535 -6.008 10.633 1.00 62.38 117 GLY A N 1
ATOM 893 C CA . GLY A 1 117 ? 5.179 -6.782 9.578 1.00 62.38 117 GLY A CA 1
ATOM 894 C C . GLY A 1 117 ? 4.994 -8.273 9.843 1.00 62.38 117 GLY A C 1
ATOM 895 O O . GLY A 1 117 ? 4.956 -8.696 11.000 1.00 62.38 117 GLY A O 1
ATOM 896 N N . ASP A 1 118 ? 4.900 -9.064 8.777 1.00 63.31 118 ASP A N 1
ATOM 897 C CA . ASP A 1 118 ? 5.224 -10.482 8.894 1.00 63.31 118 ASP A CA 1
ATOM 898 C C . ASP A 1 118 ? 6.745 -10.621 9.138 1.00 63.31 118 ASP A C 1
ATOM 900 O O . ASP A 1 118 ? 7.519 -9.683 8.919 1.00 63.31 118 ASP A O 1
ATOM 904 N N . ASN A 1 119 ? 7.209 -11.787 9.587 1.00 55.78 119 ASN A N 1
ATOM 905 C CA . ASN A 1 119 ? 8.641 -12.012 9.836 1.00 55.78 119 ASN A CA 1
ATOM 906 C C . ASN A 1 119 ? 9.501 -12.013 8.548 1.00 55.78 119 ASN A C 1
ATOM 908 O O . ASN A 1 119 ? 10.717 -12.171 8.635 1.00 55.78 119 ASN A O 1
ATOM 912 N N . ASN A 1 120 ? 8.898 -11.848 7.362 1.00 67.19 120 ASN A N 1
ATOM 913 C CA . ASN A 1 120 ? 9.532 -12.085 6.063 1.00 67.19 120 ASN A CA 1
ATOM 914 C C . ASN A 1 120 ? 9.556 -10.845 5.140 1.00 67.19 120 ASN A C 1
ATOM 916 O O . ASN A 1 120 ? 10.201 -10.886 4.091 1.00 67.19 120 ASN A O 1
ATOM 920 N N . SER A 1 121 ? 8.895 -9.741 5.503 1.00 79.19 121 SER A N 1
ATOM 921 C CA . SER A 1 121 ? 8.805 -8.485 4.754 1.00 79.19 121 SER A CA 1
ATOM 922 C C . SER A 1 121 ? 9.330 -7.321 5.585 1.00 79.19 121 SER A C 1
ATOM 924 O O . SER A 1 121 ? 8.848 -7.035 6.676 1.00 79.19 121 SER A O 1
ATOM 926 N N . GLN A 1 122 ? 10.246 -6.543 5.008 1.00 86.75 122 GLN A N 1
ATOM 927 C CA . GLN A 1 122 ? 10.667 -5.267 5.601 1.00 86.75 122 GLN A CA 1
ATOM 928 C C . GLN A 1 122 ? 9.587 -4.169 5.540 1.00 86.75 122 GLN A C 1
ATOM 930 O O . GLN A 1 122 ? 9.756 -3.110 6.143 1.00 86.75 122 GLN A O 1
ATOM 935 N N . TYR A 1 123 ? 8.522 -4.392 4.764 1.00 90.00 123 TYR A N 1
ATOM 936 C CA . TYR A 1 123 ? 7.400 -3.473 4.585 1.00 90.00 123 TYR A CA 1
ATOM 937 C C . TYR A 1 123 ? 6.178 -3.989 5.338 1.00 90.00 123 TYR A C 1
ATOM 939 O O . TYR A 1 123 ? 5.824 -5.162 5.204 1.00 90.00 123 TYR A O 1
ATOM 947 N N . GLN A 1 124 ? 5.516 -3.102 6.075 1.00 89.62 124 GLN A N 1
ATOM 948 C CA . GLN A 1 124 ? 4.266 -3.382 6.777 1.00 89.62 124 GLN A CA 1
ATOM 949 C C . GLN A 1 124 ? 3.072 -3.462 5.820 1.00 89.62 124 GLN A C 1
ATOM 951 O O . GLN A 1 124 ? 2.053 -4.059 6.157 1.00 89.62 124 GLN A O 1
ATOM 956 N N . THR A 1 125 ? 3.176 -2.873 4.627 1.00 91.12 125 THR A N 1
ATOM 957 C CA . THR A 1 125 ? 2.149 -2.987 3.588 1.00 91.12 125 THR A CA 1
ATOM 958 C C . THR A 1 125 ? 2.777 -3.119 2.209 1.00 91.12 125 THR A C 1
ATOM 960 O O . THR A 1 125 ? 3.608 -2.307 1.799 1.00 91.12 125 THR A O 1
ATOM 963 N N . ASN A 1 126 ? 2.344 -4.130 1.463 1.00 94.81 126 ASN A N 1
ATOM 964 C CA . ASN A 1 126 ? 2.714 -4.347 0.075 1.00 94.81 126 ASN A CA 1
ATOM 965 C C . ASN A 1 126 ? 1.481 -4.130 -0.810 1.00 94.81 126 ASN A C 1
ATOM 967 O O . ASN A 1 126 ? 0.432 -4.727 -0.608 1.00 94.81 126 ASN A O 1
ATOM 971 N N . ILE A 1 127 ? 1.596 -3.281 -1.821 1.00 97.75 127 ILE A N 1
ATOM 972 C CA . ILE A 1 127 ? 0.548 -3.045 -2.808 1.00 97.75 127 ILE A CA 1
ATOM 973 C C . ILE A 1 127 ? 1.109 -3.386 -4.180 1.00 97.75 127 ILE A C 1
ATOM 975 O O . ILE A 1 127 ? 2.254 -3.054 -4.505 1.00 97.75 127 ILE A O 1
ATOM 979 N N . VAL A 1 128 ? 0.312 -4.064 -4.993 1.00 98.62 128 VAL A N 1
ATOM 980 C CA . VAL A 1 128 ? 0.632 -4.335 -6.390 1.00 98.62 128 VAL A CA 1
ATOM 981 C C . VAL A 1 128 ? -0.394 -3.631 -7.265 1.00 98.62 128 VAL A C 1
ATOM 983 O O . VAL A 1 128 ? -1.551 -4.034 -7.311 1.00 98.62 128 VAL A O 1
ATOM 986 N N . LEU A 1 129 ? 0.027 -2.552 -7.924 1.00 98.75 129 LEU A N 1
ATOM 987 C CA . LEU A 1 129 ? -0.764 -1.821 -8.906 1.00 98.75 129 LEU A CA 1
ATOM 988 C C . LEU A 1 129 ? -0.625 -2.514 -10.264 1.00 98.75 129 LEU A C 1
ATOM 990 O O . LEU A 1 129 ? 0.405 -2.385 -10.928 1.00 98.75 129 LEU A O 1
ATOM 994 N N . GLN A 1 130 ? -1.653 -3.265 -10.649 1.00 98.44 130 GLN A N 1
ATOM 995 C CA . GLN A 1 130 ? -1.738 -3.960 -11.930 1.00 98.44 130 GLN A CA 1
ATOM 996 C C . GLN A 1 130 ? -2.262 -2.983 -12.992 1.00 98.44 130 GLN A C 1
ATOM 998 O O . GLN A 1 130 ? -3.394 -2.514 -12.875 1.00 98.44 130 GLN A O 1
ATOM 1003 N N . LEU A 1 131 ? -1.457 -2.669 -14.012 1.00 97.12 131 LEU A N 1
ATOM 1004 C CA . LEU A 1 131 ? -1.824 -1.680 -15.039 1.00 97.12 131 LEU A CA 1
ATOM 1005 C C . LEU A 1 131 ? -2.452 -2.278 -16.305 1.00 97.12 131 LEU A C 1
ATOM 1007 O O . LEU A 1 131 ? -2.978 -1.531 -17.122 1.00 97.12 131 LEU A O 1
ATOM 1011 N N . SER A 1 132 ? -2.405 -3.599 -16.490 1.00 94.06 132 SER A N 1
ATOM 1012 C CA . SER A 1 132 ? -3.041 -4.265 -17.631 1.00 94.06 132 SER A CA 1
ATOM 1013 C C . SER A 1 132 ? -3.574 -5.647 -17.256 1.00 94.06 132 SER A C 1
ATOM 1015 O O . SER A 1 132 ? -3.123 -6.268 -16.292 1.00 94.06 132 SER A O 1
ATOM 1017 N N . ASP A 1 133 ? -4.557 -6.141 -18.011 1.00 92.88 133 ASP A N 1
ATOM 1018 C CA . ASP A 1 133 ? -5.123 -7.491 -17.853 1.00 92.88 133 ASP A CA 1
ATOM 1019 C C . ASP A 1 133 ? -4.378 -8.567 -18.659 1.00 92.88 133 ASP A C 1
ATOM 1021 O O . ASP A 1 133 ? -4.845 -9.702 -18.795 1.00 92.88 133 ASP A O 1
ATOM 1025 N N . ASN A 1 134 ? -3.186 -8.236 -19.160 1.00 95.38 134 ASN A N 1
ATOM 1026 C CA . ASN A 1 134 ? -2.293 -9.187 -19.802 1.00 95.38 134 ASN A CA 1
ATOM 1027 C C . ASN A 1 134 ? -1.944 -10.349 -18.848 1.00 95.38 134 ASN A C 1
ATOM 1029 O O . ASN A 1 134 ? -1.684 -10.140 -17.662 1.00 95.38 134 ASN A O 1
ATOM 1033 N N . GLU A 1 135 ? -1.905 -11.581 -19.364 1.00 97.50 135 GLU A N 1
ATOM 1034 C CA . GLU A 1 135 ? -1.683 -12.783 -18.550 1.00 97.50 135 GLU A CA 1
ATOM 1035 C C . GLU A 1 135 ? -0.355 -12.740 -17.778 1.00 97.50 135 GLU A C 1
ATOM 1037 O O . GLU A 1 135 ? -0.331 -13.036 -16.583 1.00 97.50 135 GLU A O 1
ATOM 1042 N N . THR A 1 136 ? 0.731 -12.277 -18.403 1.00 96.94 136 THR A N 1
ATOM 1043 C CA . THR A 1 136 ? 2.032 -12.107 -17.740 1.00 96.94 136 THR A CA 1
ATOM 1044 C C . THR A 1 136 ? 1.942 -11.119 -16.578 1.00 96.94 136 THR A C 1
ATOM 1046 O O . THR A 1 136 ? 2.484 -11.369 -15.503 1.00 96.94 136 THR A O 1
ATOM 1049 N N . VAL A 1 137 ? 1.213 -10.015 -16.760 1.00 97.88 137 VAL A N 1
ATOM 1050 C CA . VAL A 1 137 ? 1.030 -8.973 -15.740 1.00 97.88 137 VAL A CA 1
ATOM 1051 C C . VAL A 1 137 ? 0.163 -9.480 -14.583 1.00 97.88 137 VAL A C 1
ATOM 1053 O O . VAL A 1 137 ? 0.497 -9.251 -13.416 1.00 97.88 137 VAL A O 1
ATOM 1056 N N . LYS A 1 138 ? -0.891 -10.251 -14.872 1.00 97.62 138 LYS A N 1
ATOM 1057 C CA . LYS A 1 138 ? -1.732 -10.913 -13.857 1.00 97.62 138 LYS A CA 1
ATOM 1058 C C . LYS A 1 138 ? -0.948 -11.964 -13.071 1.00 97.62 138 LYS A C 1
ATOM 1060 O O . LYS A 1 138 ? -1.030 -11.996 -11.843 1.00 97.62 138 LYS A O 1
ATOM 1065 N N . ASN A 1 139 ? -0.138 -12.775 -13.746 1.00 97.94 139 ASN A N 1
ATOM 1066 C CA . ASN A 1 139 ? 0.704 -13.787 -13.107 1.00 97.94 139 ASN A CA 1
ATOM 1067 C C . ASN A 1 139 ? 1.770 -13.150 -12.209 1.00 97.94 139 ASN A C 1
ATOM 1069 O O . ASN A 1 139 ? 1.897 -13.539 -11.047 1.00 97.94 139 ASN A O 1
ATOM 1073 N N . ALA A 1 140 ? 2.454 -12.110 -12.694 1.00 98.06 140 ALA A N 1
ATOM 1074 C CA . ALA A 1 140 ? 3.396 -11.331 -11.897 1.00 98.06 140 ALA A CA 1
ATOM 1075 C C . ALA A 1 140 ? 2.716 -10.695 -10.676 1.00 98.06 140 ALA A C 1
ATOM 1077 O O . ALA A 1 140 ? 3.253 -10.732 -9.569 1.00 98.06 140 ALA A O 1
ATOM 1078 N N . THR A 1 141 ? 1.509 -10.154 -10.856 1.00 98.25 141 THR A N 1
ATOM 1079 C CA . THR A 1 141 ? 0.729 -9.553 -9.768 1.00 98.25 141 THR A CA 1
ATOM 1080 C C . THR A 1 141 ? 0.412 -10.573 -8.681 1.00 98.25 141 THR A C 1
ATOM 1082 O O . THR A 1 141 ? 0.695 -10.332 -7.508 1.00 98.25 141 THR A O 1
ATOM 1085 N N . ASN A 1 142 ? -0.092 -11.743 -9.076 1.00 96.75 142 ASN A N 1
ATOM 1086 C CA . ASN A 1 142 ? -0.423 -12.832 -8.163 1.00 96.75 142 ASN A CA 1
ATOM 1087 C C . ASN A 1 142 ? 0.806 -13.381 -7.428 1.00 96.75 142 ASN A C 1
ATOM 1089 O O . ASN A 1 142 ? 0.724 -13.684 -6.240 1.00 96.75 142 ASN A O 1
ATOM 1093 N N . ALA A 1 143 ? 1.943 -13.523 -8.108 1.00 97.56 143 ALA A N 1
ATOM 1094 C CA . ALA A 1 143 ? 3.168 -14.006 -7.481 1.00 97.56 143 ALA A CA 1
ATOM 1095 C C . ALA A 1 143 ? 3.703 -13.007 -6.441 1.00 97.56 143 ALA A C 1
ATOM 1097 O O . ALA A 1 143 ? 4.070 -13.389 -5.330 1.00 97.56 143 ALA A O 1
ATOM 1098 N N . LEU A 1 144 ? 3.688 -11.707 -6.762 1.00 96.88 144 LEU A N 1
ATOM 1099 C CA . LEU A 1 144 ? 4.149 -10.657 -5.851 1.00 96.88 144 LEU A CA 1
ATOM 1100 C C . LEU A 1 144 ? 3.311 -10.557 -4.577 1.00 96.88 144 LEU A C 1
ATOM 1102 O O . LEU A 1 144 ? 3.886 -10.338 -3.513 1.00 96.88 144 LEU A O 1
ATOM 1106 N N . THR A 1 145 ? 1.989 -10.710 -4.669 1.00 94.19 145 THR A N 1
ATOM 1107 C CA . THR A 1 145 ? 1.114 -10.663 -3.489 1.00 94.19 145 THR A CA 1
ATOM 1108 C C . THR A 1 145 ? 1.191 -11.934 -2.651 1.00 94.19 145 THR A C 1
ATOM 1110 O O . THR A 1 145 ? 1.200 -11.851 -1.425 1.00 94.19 145 THR A O 1
ATOM 1113 N N . LYS A 1 146 ? 1.331 -13.108 -3.279 1.00 91.25 146 LYS A N 1
ATOM 1114 C CA . LYS A 1 146 ? 1.500 -14.391 -2.572 1.00 91.25 146 LYS A CA 1
ATOM 1115 C C . LYS A 1 146 ? 2.803 -14.498 -1.787 1.00 91.25 146 LYS A C 1
ATOM 1117 O O . LYS A 1 146 ? 2.882 -15.323 -0.884 1.00 91.25 146 LYS A O 1
ATOM 1122 N N . LYS A 1 147 ? 3.806 -13.676 -2.102 1.00 90.00 147 LYS A N 1
ATOM 1123 C CA . LYS A 1 147 ? 5.062 -13.637 -1.347 1.00 90.00 147 LYS A CA 1
ATOM 1124 C C . LYS A 1 147 ? 4.871 -13.144 0.096 1.00 90.00 147 LYS A C 1
ATOM 1126 O O . LYS A 1 147 ? 5.569 -13.619 0.986 1.00 90.00 147 LYS A O 1
ATOM 1131 N N . HIS A 1 148 ? 3.932 -12.219 0.314 1.00 87.25 148 HIS A N 1
ATOM 1132 C CA . HIS A 1 148 ? 3.599 -11.657 1.630 1.00 87.25 148 HIS A CA 1
ATOM 1133 C C . HIS A 1 148 ? 2.072 -11.552 1.791 1.00 87.25 148 HIS A C 1
ATOM 1135 O O . HIS A 1 148 ? 1.521 -10.449 1.786 1.00 87.25 148 HIS A O 1
ATOM 1141 N N . PRO A 1 149 ? 1.352 -12.684 1.855 1.00 84.19 149 PRO A N 1
ATOM 1142 C CA . PRO A 1 149 ? -0.101 -12.711 1.681 1.00 84.19 149 PRO A CA 1
ATOM 1143 C C . PRO A 1 149 ? -0.863 -11.994 2.805 1.00 84.19 149 PRO A C 1
ATOM 1145 O O . PRO A 1 149 ? -1.964 -11.496 2.574 1.00 84.19 149 PRO A O 1
ATOM 1148 N N . ASP A 1 150 ? -0.272 -11.892 3.997 1.00 79.69 150 ASP A N 1
ATOM 1149 C CA . ASP A 1 150 ? -0.910 -11.283 5.167 1.00 79.69 150 ASP A CA 1
ATOM 1150 C C . ASP A 1 150 ? -0.962 -9.754 5.111 1.00 79.69 150 ASP A C 1
ATOM 1152 O O . ASP A 1 150 ? -1.837 -9.143 5.727 1.00 79.69 150 ASP A O 1
ATOM 1156 N N . ASN A 1 151 ? -0.052 -9.132 4.356 1.00 85.00 151 ASN A N 1
ATOM 1157 C CA . ASN A 1 151 ? 0.059 -7.677 4.249 1.00 85.00 151 ASN A CA 1
ATOM 1158 C C . ASN A 1 151 ? 0.092 -7.164 2.800 1.00 85.00 151 ASN A C 1
ATOM 1160 O O . ASN A 1 151 ? 0.483 -6.016 2.564 1.00 85.00 151 ASN A O 1
ATOM 1164 N N . SER A 1 152 ? -0.308 -8.005 1.842 1.00 92.00 152 SER A N 1
ATOM 1165 C CA . SER A 1 152 ? -0.359 -7.663 0.422 1.00 92.00 152 SER A CA 1
ATOM 1166 C C . SER A 1 152 ? -1.769 -7.351 -0.068 1.00 92.00 152 SER A C 1
ATOM 1168 O O . SER A 1 152 ? -2.741 -7.977 0.346 1.00 92.00 152 SER A O 1
ATOM 1170 N N . TYR A 1 153 ? -1.859 -6.419 -1.016 1.00 95.19 153 TYR A N 1
ATOM 1171 C CA . TYR A 1 153 ? -3.104 -5.985 -1.648 1.00 95.19 153 TYR A CA 1
ATOM 1172 C C . TYR A 1 153 ? -2.903 -5.755 -3.148 1.00 95.19 153 TYR A C 1
ATOM 1174 O O . TYR A 1 153 ? -1.791 -5.469 -3.604 1.00 95.19 153 TYR A O 1
ATOM 1182 N N . ILE A 1 154 ? -3.985 -5.852 -3.920 1.00 98.19 154 ILE A N 1
ATOM 1183 C CA . ILE A 1 154 ? -3.980 -5.620 -5.370 1.00 98.19 154 ILE A CA 1
ATOM 1184 C C . ILE A 1 154 ? -4.752 -4.339 -5.662 1.00 98.19 154 ILE A C 1
ATOM 1186 O O . ILE A 1 154 ? -5.910 -4.219 -5.281 1.00 98.19 154 ILE A O 1
ATOM 1190 N N . ALA A 1 155 ? -4.140 -3.398 -6.371 1.00 98.44 155 ALA A N 1
ATOM 1191 C CA . ALA A 1 155 ? -4.807 -2.213 -6.891 1.00 98.44 155 ALA A CA 1
ATOM 1192 C C . ALA A 1 155 ? -4.989 -2.338 -8.408 1.00 98.44 155 ALA A C 1
ATOM 1194 O O . ALA A 1 155 ? -4.079 -2.786 -9.108 1.00 98.44 155 ALA A O 1
ATOM 1195 N N . LYS A 1 156 ? -6.157 -1.938 -8.911 1.00 97.56 156 LYS A N 1
ATOM 1196 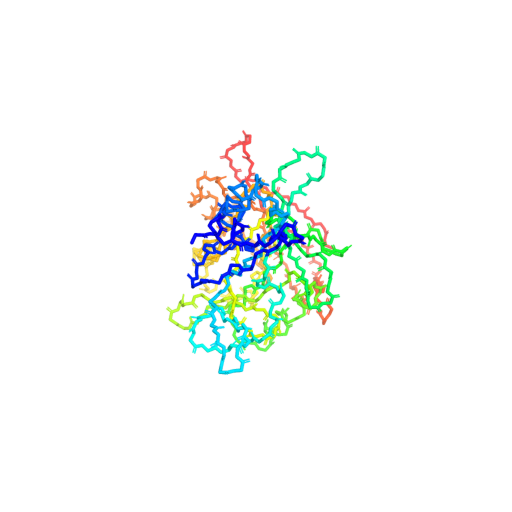C CA . LYS A 1 156 ? -6.492 -1.935 -10.342 1.00 97.56 156 LYS A CA 1
ATOM 1197 C C . LYS A 1 156 ? -7.168 -0.629 -10.722 1.00 97.56 156 LYS A C 1
ATOM 1199 O O . LYS A 1 156 ? -7.885 -0.053 -9.904 1.00 97.56 156 LYS A O 1
ATOM 1204 N N . ILE A 1 157 ? -6.951 -0.204 -11.959 1.00 95.69 157 ILE A N 1
ATOM 1205 C CA . ILE A 1 157 ? -7.611 0.945 -12.575 1.00 95.69 157 ILE A CA 1
ATOM 1206 C C . ILE A 1 157 ? -8.482 0.384 -13.696 1.00 95.69 157 ILE A C 1
ATOM 1208 O O . ILE A 1 157 ? -7.974 -0.368 -14.524 1.00 95.69 157 ILE A O 1
ATOM 1212 N N . ASP A 1 158 ? -9.780 0.676 -13.675 1.00 91.12 158 ASP A N 1
ATOM 1213 C CA . ASP A 1 158 ? -10.676 0.284 -14.766 1.00 91.12 158 ASP A CA 1
ATOM 1214 C C . ASP A 1 158 ? -10.580 1.244 -15.965 1.00 91.12 158 ASP A C 1
ATOM 1216 O O . ASP A 1 158 ? -9.920 2.284 -15.900 1.00 91.12 158 ASP A O 1
ATOM 1220 N N . ASP A 1 159 ? -11.267 0.915 -17.059 1.00 87.69 159 ASP A N 1
ATOM 1221 C CA . ASP A 1 159 ? -11.265 1.714 -18.294 1.00 87.69 159 ASP A CA 1
ATOM 1222 C C . ASP A 1 159 ? -11.807 3.145 -18.102 1.00 87.69 159 ASP A C 1
ATOM 1224 O O . ASP A 1 159 ? -11.514 4.036 -18.898 1.00 87.69 159 ASP A O 1
ATOM 1228 N N . ASN A 1 160 ? -12.570 3.394 -17.029 1.00 88.94 160 ASN A N 1
ATOM 1229 C CA . ASN A 1 160 ? -13.080 4.719 -16.669 1.00 88.94 160 ASN A CA 1
ATOM 1230 C C . ASN A 1 160 ? -12.113 5.493 -15.755 1.00 88.94 160 ASN A C 1
ATOM 1232 O O . ASN A 1 160 ? -12.434 6.590 -15.295 1.00 88.94 160 ASN A O 1
ATOM 1236 N N . GLY A 1 161 ? -10.945 4.92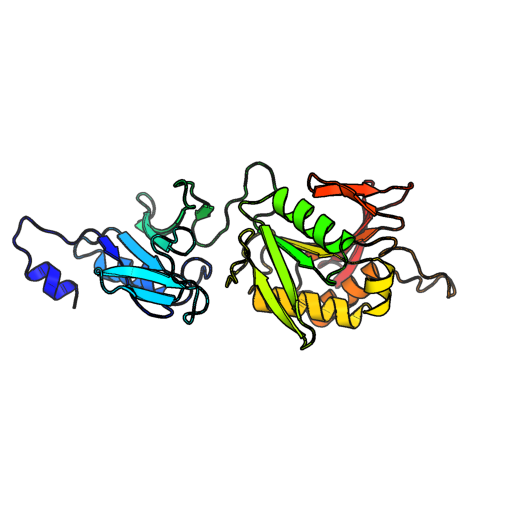3 -15.445 1.00 87.38 161 GLY A N 1
ATOM 1237 C CA . GLY A 1 161 ? -9.968 5.497 -14.527 1.00 87.38 161 GLY A CA 1
ATOM 1238 C C . GLY A 1 161 ? -10.312 5.303 -13.048 1.00 87.38 161 GLY A C 1
ATOM 1239 O O . GLY A 1 161 ? -9.641 5.883 -12.188 1.00 87.38 161 GLY A O 1
ATOM 1240 N N . LYS A 1 162 ? -11.331 4.501 -12.708 1.00 93.00 162 LYS A N 1
ATOM 1241 C CA . LYS A 1 162 ? -11.683 4.223 -11.313 1.00 93.00 162 LYS A CA 1
ATOM 1242 C C . LYS A 1 162 ? -10.651 3.276 -10.714 1.00 93.00 162 LYS A C 1
ATOM 1244 O O . LYS A 1 162 ? -10.488 2.134 -11.138 1.00 93.00 162 LYS A O 1
ATOM 1249 N N . LEU A 1 163 ? -9.986 3.756 -9.669 1.00 95.75 163 LEU A N 1
ATOM 1250 C CA . LEU A 1 163 ? -9.045 2.976 -8.880 1.00 95.75 163 LEU A CA 1
ATOM 1251 C C . LEU A 1 163 ? -9.771 2.199 -7.770 1.00 95.75 163 LEU A C 1
ATOM 1253 O O . LEU A 1 163 ? -10.416 2.801 -6.901 1.00 95.75 163 LEU A O 1
ATOM 1257 N N . THR A 1 164 ? -9.572 0.883 -7.728 1.00 94.12 164 THR A N 1
ATOM 1258 C CA . THR A 1 164 ? -10.099 -0.013 -6.685 1.00 94.12 164 THR A CA 1
ATOM 1259 C C . THR A 1 164 ? -8.986 -0.879 -6.093 1.00 94.12 164 THR A C 1
ATOM 1261 O O . THR A 1 164 ? -8.044 -1.248 -6.795 1.00 94.12 164 THR A O 1
ATOM 1264 N N . VAL A 1 165 ? -9.076 -1.183 -4.794 1.00 95.00 165 VAL A N 1
ATOM 1265 C CA . VAL A 1 165 ? -8.096 -1.995 -4.054 1.00 95.00 165 VAL A CA 1
ATOM 1266 C C . VAL A 1 165 ? -8.787 -3.241 -3.517 1.00 95.00 165 VAL A C 1
ATOM 1268 O O . VAL A 1 165 ? -9.898 -3.150 -3.003 1.00 95.00 165 VAL A O 1
ATOM 1271 N N . TYR A 1 166 ? -8.124 -4.387 -3.634 1.00 91.12 166 TYR A N 1
ATOM 1272 C CA . TYR A 1 166 ? -8.655 -5.698 -3.290 1.00 91.12 166 TYR A CA 1
ATOM 1273 C C . TYR A 1 166 ? -7.720 -6.461 -2.349 1.00 91.12 166 TYR A C 1
ATOM 1275 O O . TYR A 1 166 ? -6.492 -6.359 -2.454 1.00 91.12 166 TYR A O 1
ATOM 1283 N N . ASP A 1 167 ? -8.305 -7.269 -1.465 1.00 86.44 167 ASP A N 1
ATOM 1284 C CA . ASP A 1 167 ? -7.581 -8.332 -0.767 1.00 86.44 167 ASP A CA 1
ATOM 1285 C C . ASP A 1 167 ? -7.276 -9.520 -1.708 1.00 86.44 167 ASP A C 1
ATOM 1287 O O . ASP A 1 167 ? -7.739 -9.583 -2.851 1.00 86.44 167 ASP A O 1
ATOM 1291 N N . LEU A 1 168 ? -6.495 -10.498 -1.235 1.00 85.06 168 LEU A N 1
ATOM 1292 C CA . LEU A 1 168 ? -6.141 -11.689 -2.026 1.00 85.06 168 LEU A CA 1
ATOM 1293 C C . LEU A 1 168 ? -7.331 -12.620 -2.319 1.00 85.06 168 LEU A C 1
ATOM 1295 O O . LEU A 1 168 ? -7.217 -13.495 -3.173 1.00 85.06 168 LEU A O 1
ATOM 1299 N N . ASN A 1 169 ? -8.464 -12.434 -1.640 1.00 82.06 169 ASN A N 1
ATOM 1300 C CA . ASN A 1 169 ? -9.697 -13.174 -1.900 1.00 82.06 169 ASN A CA 1
ATOM 1301 C C . ASN A 1 169 ? -10.577 -12.467 -2.948 1.00 82.06 169 ASN A C 1
ATOM 1303 O O . ASN A 1 169 ? -11.669 -12.948 -3.244 1.00 82.06 169 ASN A O 1
ATOM 1307 N N . GLY A 1 170 ? -10.126 -11.332 -3.495 1.00 84.56 170 GLY A N 1
ATOM 1308 C CA . GLY A 1 170 ? -10.848 -10.554 -4.499 1.00 84.56 170 GLY A CA 1
ATOM 1309 C C . GLY A 1 170 ? -11.926 -9.633 -3.928 1.00 84.56 170 GLY A C 1
ATOM 1310 O O . GLY A 1 170 ? -12.728 -9.107 -4.694 1.00 84.56 170 GLY A O 1
ATOM 1311 N N . ASN A 1 171 ? -11.965 -9.418 -2.612 1.00 79.56 171 ASN A N 1
ATOM 1312 C CA . ASN A 1 171 ? -12.905 -8.476 -2.008 1.00 79.56 171 ASN A CA 1
ATOM 1313 C C . ASN A 1 171 ? -12.353 -7.059 -2.105 1.00 79.56 171 ASN A C 1
ATOM 1315 O O . ASN A 1 171 ? -11.188 -6.844 -1.771 1.00 79.56 171 ASN A O 1
ATOM 1319 N N . GLU A 1 172 ? -13.187 -6.097 -2.500 1.00 84.19 172 GLU A N 1
ATOM 1320 C CA . GLU A 1 172 ? -12.829 -4.682 -2.391 1.00 84.19 172 GLU A CA 1
ATOM 1321 C C . GLU A 1 172 ? -12.604 -4.322 -0.917 1.00 84.19 172 GLU A C 1
ATOM 1323 O O . GLU A 1 172 ? -13.393 -4.703 -0.048 1.00 84.19 172 GLU A O 1
ATOM 1328 N N . VAL A 1 173 ? -11.521 -3.600 -0.636 1.00 77.31 173 VAL A N 1
ATOM 1329 C CA . VAL A 1 173 ? -11.160 -3.157 0.712 1.00 77.31 173 VAL A CA 1
ATOM 1330 C C . VAL A 1 173 ? -10.877 -1.664 0.737 1.00 77.31 173 VAL A C 1
ATOM 1332 O O . VAL A 1 173 ? -10.320 -1.090 -0.203 1.00 77.31 173 VAL A O 1
ATOM 1335 N N . ASN A 1 174 ? -11.227 -1.038 1.855 1.00 78.00 174 ASN A N 1
ATOM 1336 C CA . ASN A 1 174 ? -10.828 0.323 2.165 1.00 78.00 174 ASN A CA 1
ATOM 1337 C C . ASN A 1 174 ? -9.656 0.260 3.148 1.00 78.00 174 ASN A C 1
ATOM 1339 O O . ASN A 1 174 ? -9.838 -0.127 4.299 1.00 78.00 174 ASN A O 1
ATOM 1343 N N . LEU A 1 175 ? -8.460 0.587 2.665 1.00 78.62 175 LEU A N 1
ATOM 1344 C CA . LEU A 1 175 ? -7.205 0.425 3.394 1.00 78.62 175 LEU A CA 1
ATOM 1345 C C . LEU A 1 175 ? -6.585 1.795 3.653 1.00 78.62 175 LEU A C 1
ATOM 1347 O O . LEU A 1 175 ? -6.403 2.550 2.699 1.00 78.62 175 LEU A O 1
ATOM 1351 N N . ASN A 1 176 ? -6.184 2.070 4.894 1.00 82.38 176 ASN A N 1
ATOM 1352 C CA . ASN A 1 176 ? -5.196 3.120 5.150 1.00 82.38 176 ASN A CA 1
ATOM 1353 C C . ASN A 1 176 ? -3.824 2.497 5.420 1.00 82.38 176 ASN A C 1
ATOM 1355 O O . ASN A 1 176 ? -3.714 1.414 6.006 1.00 82.38 176 ASN A O 1
ATOM 1359 N N . VAL A 1 177 ? -2.772 3.184 4.990 1.00 84.88 177 VAL A N 1
ATOM 1360 C CA . VAL A 1 177 ? -1.411 2.652 5.018 1.00 84.88 177 VAL A CA 1
ATOM 1361 C C . VAL A 1 177 ? -0.511 3.516 5.890 1.00 84.88 177 VAL A C 1
ATOM 1363 O O . VAL A 1 177 ? -0.209 4.663 5.561 1.00 84.88 177 VAL A O 1
ATOM 1366 N N . ASN A 1 178 ? -0.026 2.898 6.965 1.00 82.81 178 ASN A N 1
ATOM 1367 C CA . ASN A 1 178 ? 0.862 3.498 7.953 1.00 82.81 178 ASN A CA 1
ATOM 1368 C C . ASN A 1 178 ? 2.138 2.651 8.069 1.00 82.81 178 ASN A C 1
ATOM 1370 O O . ASN A 1 178 ? 2.083 1.419 8.001 1.00 82.81 178 ASN A O 1
ATOM 1374 N N . GLY A 1 179 ? 3.281 3.296 8.306 1.00 86.25 179 GLY A N 1
ATOM 1375 C CA . GLY A 1 179 ? 4.590 2.637 8.337 1.00 86.25 179 GLY A CA 1
ATOM 1376 C C . GLY A 1 179 ? 5.194 2.418 6.945 1.00 86.25 179 GLY A C 1
ATOM 1377 O O . GLY A 1 179 ? 4.729 2.986 5.955 1.00 86.25 179 GLY A O 1
ATOM 1378 N N . LYS A 1 180 ? 6.263 1.613 6.844 1.00 91.62 180 LYS A N 1
ATOM 1379 C CA . LYS A 1 180 ? 6.930 1.368 5.556 1.00 91.62 180 LYS A CA 1
ATOM 1380 C C . LYS A 1 180 ? 6.004 0.614 4.619 1.00 91.62 180 LYS A C 1
ATOM 1382 O O . LYS A 1 180 ? 5.510 -0.475 4.922 1.00 91.62 180 LYS A O 1
ATOM 1387 N N . TYR A 1 181 ? 5.877 1.144 3.416 1.00 94.38 181 TYR A N 1
ATOM 1388 C CA . TYR A 1 181 ? 5.063 0.555 2.368 1.00 94.38 181 TYR A CA 1
ATOM 1389 C C . TYR A 1 181 ? 5.879 0.281 1.114 1.00 94.38 181 TYR A C 1
ATOM 1391 O O . TYR A 1 181 ? 6.914 0.905 0.858 1.00 94.38 181 TYR A O 1
ATOM 1399 N N . ARG A 1 182 ? 5.377 -0.629 0.283 1.00 96.69 182 ARG A N 1
ATOM 1400 C CA . ARG A 1 182 ? 5.884 -0.824 -1.069 1.00 96.69 182 ARG A CA 1
ATOM 1401 C C . ARG A 1 182 ? 4.755 -0.877 -2.079 1.00 96.69 182 ARG A C 1
ATOM 1403 O O . ARG A 1 182 ? 3.863 -1.702 -1.952 1.00 96.69 182 ARG A O 1
ATOM 1410 N N . ILE A 1 183 ? 4.853 -0.068 -3.128 1.00 98.56 183 ILE A N 1
ATOM 1411 C CA . ILE A 1 183 ? 3.987 -0.140 -4.307 1.00 98.56 183 ILE A CA 1
ATOM 1412 C C . ILE A 1 183 ? 4.798 -0.773 -5.436 1.00 98.56 183 ILE A C 1
ATOM 1414 O O . ILE A 1 183 ? 5.822 -0.241 -5.853 1.00 98.56 183 ILE A O 1
ATOM 1418 N N . ASN A 1 184 ? 4.366 -1.924 -5.937 1.00 98.50 184 ASN A N 1
ATOM 1419 C CA . ASN A 1 184 ? 4.873 -2.493 -7.181 1.00 98.50 184 ASN A CA 1
ATOM 1420 C C . ASN A 1 184 ? 3.928 -2.058 -8.297 1.00 98.50 184 ASN A C 1
ATOM 1422 O O . ASN A 1 184 ? 2.779 -2.480 -8.302 1.00 98.50 184 ASN A O 1
ATOM 1426 N N . VAL A 1 185 ? 4.398 -1.234 -9.222 1.00 98.69 185 VAL A N 1
ATOM 1427 C CA . VAL A 1 185 ? 3.656 -0.873 -10.433 1.00 98.69 185 VAL A CA 1
ATOM 1428 C C . VAL A 1 185 ? 4.006 -1.906 -11.493 1.00 98.69 185 VAL A C 1
ATOM 1430 O O . VAL A 1 185 ? 5.182 -2.041 -11.818 1.00 98.69 185 VAL A O 1
ATOM 1433 N N . VAL A 1 186 ? 3.036 -2.681 -11.976 1.00 98.56 186 VAL A N 1
ATOM 1434 C CA . VAL A 1 186 ? 3.283 -3.877 -12.798 1.00 98.56 186 VAL A CA 1
ATOM 1435 C C . VAL A 1 186 ? 2.612 -3.738 -14.157 1.00 98.56 186 VAL A C 1
ATOM 1437 O O . VAL A 1 186 ? 1.394 -3.590 -14.245 1.00 98.56 186 VAL A O 1
ATOM 1440 N N . ALA A 1 187 ? 3.432 -3.798 -15.202 1.00 97.88 187 ALA A N 1
ATOM 1441 C CA . ALA A 1 187 ? 3.042 -3.787 -16.609 1.00 97.88 187 ALA A CA 1
ATOM 1442 C C . ALA A 1 187 ? 4.248 -4.207 -17.464 1.00 97.88 187 ALA A C 1
ATOM 1444 O O . ALA A 1 187 ? 5.376 -4.295 -16.965 1.00 97.88 187 ALA A O 1
ATOM 1445 N N . HIS A 1 188 ? 4.051 -4.390 -18.767 1.00 97.31 188 HIS A N 1
ATOM 1446 C CA . HIS A 1 188 ? 5.195 -4.467 -19.679 1.00 97.31 188 HIS A CA 1
ATOM 1447 C C . HIS A 1 188 ? 5.936 -3.123 -19.745 1.00 97.31 188 HIS A C 1
ATOM 1449 O O . HIS A 1 188 ? 5.343 -2.055 -19.604 1.00 97.31 188 HIS A O 1
ATOM 1455 N N . GLY A 1 189 ? 7.248 -3.152 -19.997 1.00 95.19 189 GLY A N 1
ATOM 1456 C CA . GLY A 1 189 ? 8.054 -1.927 -20.122 1.00 95.19 189 GLY A CA 1
ATOM 1457 C C . GLY A 1 189 ? 7.576 -0.990 -21.239 1.00 95.19 189 GLY A C 1
ATOM 1458 O O . GLY A 1 189 ? 7.542 0.231 -21.073 1.00 95.19 189 GLY A O 1
ATOM 1459 N N . SER A 1 190 ? 7.133 -1.570 -22.358 1.00 95.31 190 SER A N 1
ATOM 1460 C CA . SER A 1 190 ? 6.514 -0.844 -23.471 1.00 95.31 190 SER A CA 1
ATOM 1461 C C . SER A 1 190 ? 5.170 -0.219 -23.089 1.00 95.31 190 SER A C 1
ATOM 1463 O O . SER A 1 190 ? 4.915 0.920 -23.466 1.00 95.31 190 SER A O 1
ATOM 1465 N N . GLU A 1 191 ? 4.341 -0.917 -22.304 1.00 96.88 191 GLU A N 1
ATOM 1466 C CA . GLU A 1 191 ? 3.068 -0.389 -21.790 1.00 96.88 191 GLU A CA 1
ATOM 1467 C C . GLU A 1 191 ? 3.315 0.804 -20.859 1.00 96.88 191 GLU A C 1
ATOM 1469 O O . GLU A 1 191 ? 2.701 1.853 -21.027 1.00 96.88 191 GLU A O 1
ATOM 1474 N N . MET A 1 192 ? 4.271 0.696 -19.928 1.00 96.88 192 MET A N 1
ATOM 1475 C CA . MET A 1 192 ? 4.637 1.808 -19.041 1.00 96.88 192 MET A CA 1
ATOM 1476 C C . MET A 1 192 ? 5.172 3.015 -19.820 1.00 96.88 192 MET A C 1
ATOM 1478 O O . MET A 1 192 ? 4.818 4.151 -19.516 1.00 96.88 192 MET A O 1
ATOM 1482 N N . THR A 1 193 ? 6.001 2.776 -20.838 1.00 94.50 193 THR A N 1
ATOM 1483 C CA . THR A 1 193 ? 6.501 3.839 -21.723 1.00 94.50 193 THR A CA 1
ATOM 1484 C C . THR A 1 193 ? 5.360 4.519 -22.479 1.00 94.50 193 THR A C 1
ATOM 1486 O O . THR A 1 193 ? 5.357 5.742 -22.585 1.00 94.50 193 THR A O 1
ATOM 1489 N N . ALA A 1 194 ? 4.377 3.751 -22.961 1.00 95.50 194 ALA A N 1
ATOM 1490 C CA . ALA A 1 194 ? 3.209 4.286 -23.657 1.00 95.50 194 ALA A CA 1
ATOM 1491 C C . ALA A 1 194 ? 2.292 5.110 -22.737 1.00 95.50 194 ALA A C 1
ATOM 1493 O O . ALA A 1 194 ? 1.780 6.141 -23.164 1.00 95.50 194 ALA A O 1
ATOM 1494 N N . ILE A 1 195 ? 2.117 4.692 -21.477 1.00 95.81 195 ILE A N 1
ATOM 1495 C CA . ILE A 1 195 ? 1.404 5.477 -20.452 1.00 95.81 195 ILE A CA 1
ATOM 1496 C C . ILE A 1 195 ? 2.168 6.777 -20.153 1.00 95.81 195 ILE A C 1
ATOM 1498 O O . ILE A 1 195 ? 1.570 7.841 -20.001 1.00 95.81 195 ILE A O 1
ATOM 1502 N N . GLY A 1 196 ? 3.498 6.701 -20.100 1.00 95.94 196 GLY A N 1
ATOM 1503 C CA . GLY A 1 196 ? 4.373 7.844 -19.877 1.00 95.94 196 GLY A CA 1
ATOM 1504 C C . GLY A 1 196 ? 4.487 8.254 -18.406 1.00 95.94 196 GLY A C 1
ATOM 1505 O O . GLY A 1 196 ? 3.688 7.883 -17.544 1.00 95.94 196 GLY A O 1
ATOM 1506 N N . ALA A 1 197 ? 5.527 9.034 -18.105 1.00 95.81 197 ALA A N 1
ATOM 1507 C CA . ALA A 1 197 ? 5.897 9.367 -16.729 1.00 95.81 197 ALA A CA 1
ATOM 1508 C C . ALA A 1 197 ? 4.835 10.185 -15.980 1.00 95.81 197 ALA A C 1
ATOM 1510 O O . ALA A 1 197 ? 4.611 9.948 -14.796 1.00 95.81 197 ALA A O 1
ATOM 1511 N N . GLU A 1 198 ? 4.182 11.128 -16.668 1.00 95.44 198 GLU A N 1
ATOM 1512 C CA . GLU A 1 198 ? 3.160 12.001 -16.077 1.00 95.44 198 GLU A CA 1
ATOM 1513 C C . GLU A 1 198 ? 1.978 11.184 -15.553 1.00 95.44 198 GLU A C 1
ATOM 1515 O O . GLU A 1 198 ? 1.612 11.262 -14.381 1.00 95.44 198 GLU A O 1
ATOM 1520 N N . GLN A 1 199 ? 1.421 10.342 -16.421 1.00 96.44 199 GLN A N 1
ATOM 1521 C CA . GLN A 1 199 ? 0.240 9.555 -16.108 1.00 96.44 199 GLN A CA 1
ATOM 1522 C C . GLN A 1 199 ? 0.560 8.444 -15.097 1.00 96.44 199 GLN A C 1
ATOM 1524 O O . GLN A 1 199 ? -0.237 8.192 -14.194 1.00 96.44 199 GLN A O 1
ATOM 1529 N N . LEU A 1 200 ? 1.746 7.823 -15.174 1.00 97.44 200 LEU A N 1
ATOM 1530 C CA . LEU A 1 200 ? 2.207 6.877 -14.150 1.00 97.44 200 LEU A CA 1
ATOM 1531 C C . LEU A 1 200 ? 2.322 7.539 -12.773 1.00 97.44 200 LEU A C 1
ATOM 1533 O O . LEU A 1 200 ? 1.843 6.973 -11.789 1.00 97.44 200 LEU A O 1
ATOM 1537 N N . ALA A 1 201 ? 2.924 8.730 -12.693 1.00 97.00 201 ALA A N 1
ATOM 1538 C CA . ALA A 1 201 ? 3.018 9.478 -11.443 1.00 97.00 201 ALA A CA 1
ATOM 1539 C C . ALA A 1 201 ? 1.622 9.819 -10.902 1.00 97.00 201 ALA A C 1
ATOM 1541 O O . ALA A 1 201 ? 1.350 9.553 -9.735 1.00 97.00 201 ALA A O 1
ATOM 1542 N N . ALA A 1 202 ? 0.704 10.280 -11.758 1.00 96.00 202 ALA A N 1
ATOM 1543 C CA . ALA A 1 202 ? -0.679 10.554 -11.371 1.00 96.00 202 ALA A CA 1
ATOM 1544 C C . ALA A 1 202 ? -1.401 9.307 -10.827 1.00 96.00 202 ALA A C 1
ATOM 1546 O O . ALA A 1 202 ? -2.074 9.379 -9.799 1.00 96.00 202 ALA A O 1
ATOM 1547 N N . HIS A 1 203 ? -1.234 8.140 -11.457 1.00 97.06 203 HIS A N 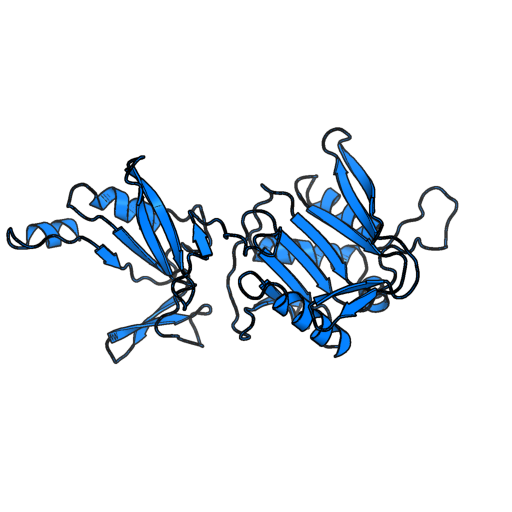1
ATOM 1548 C CA . HIS A 1 203 ? -1.789 6.879 -10.955 1.00 97.06 203 HIS A CA 1
ATOM 1549 C C . HIS A 1 203 ? -1.235 6.499 -9.580 1.00 97.06 203 HIS A C 1
ATOM 1551 O O . HIS A 1 203 ? -1.995 6.085 -8.702 1.00 97.06 203 HIS A O 1
ATOM 1557 N N . ILE A 1 204 ? 0.072 6.668 -9.375 1.00 97.44 204 ILE A N 1
ATOM 1558 C CA . ILE A 1 204 ? 0.723 6.406 -8.090 1.00 97.44 204 ILE A CA 1
ATOM 1559 C C . ILE A 1 204 ? 0.217 7.380 -7.019 1.00 97.44 204 ILE A C 1
ATOM 1561 O O . ILE A 1 204 ? -0.151 6.932 -5.935 1.00 97.44 204 ILE A O 1
ATOM 1565 N N . THR A 1 205 ? 0.131 8.678 -7.316 1.00 95.38 205 THR A N 1
ATOM 1566 C CA . THR A 1 205 ? -0.389 9.689 -6.384 1.00 95.38 205 THR A CA 1
ATOM 1567 C C . THR A 1 205 ? -1.847 9.417 -6.029 1.00 95.38 205 THR A C 1
ATOM 1569 O O . THR A 1 205 ? -2.186 9.379 -4.849 1.00 95.38 205 THR A O 1
ATOM 1572 N N . ASN A 1 206 ? -2.699 9.120 -7.013 1.00 95.00 206 ASN A N 1
ATOM 1573 C CA . ASN A 1 206 ? -4.099 8.763 -6.771 1.00 95.00 206 ASN A CA 1
ATOM 1574 C C . ASN A 1 206 ? -4.222 7.517 -5.884 1.00 95.00 206 ASN A C 1
ATOM 1576 O O . ASN A 1 206 ? -5.088 7.463 -5.009 1.00 95.00 206 ASN A O 1
ATOM 1580 N N . LEU A 1 207 ? -3.337 6.531 -6.068 1.00 96.81 207 LEU A N 1
ATOM 1581 C CA . LEU A 1 207 ? -3.266 5.362 -5.197 1.00 96.81 207 LEU A CA 1
ATOM 1582 C C . LEU A 1 207 ? -2.819 5.724 -3.783 1.00 96.81 207 LEU A C 1
ATOM 1584 O O . LEU A 1 207 ? -3.458 5.283 -2.831 1.00 96.81 207 LEU A O 1
ATOM 1588 N N . GLN A 1 208 ? -1.790 6.557 -3.628 1.00 94.69 208 GLN A N 1
ATOM 1589 C CA . GLN A 1 208 ? -1.359 7.040 -2.316 1.00 94.69 208 GLN A CA 1
ATOM 1590 C C . GLN A 1 208 ? -2.470 7.802 -1.588 1.00 94.69 208 GLN A C 1
ATOM 1592 O O . GLN A 1 208 ? -2.680 7.571 -0.399 1.00 94.69 208 GLN A O 1
ATOM 1597 N N . THR A 1 209 ? -3.229 8.640 -2.298 1.00 91.94 209 THR A N 1
ATOM 1598 C CA . THR A 1 209 ? -4.385 9.357 -1.749 1.00 91.94 209 THR A CA 1
ATOM 1599 C C . THR A 1 209 ? -5.518 8.408 -1.366 1.00 91.94 209 THR A C 1
ATOM 1601 O O . THR A 1 209 ? -6.034 8.511 -0.255 1.00 91.94 209 THR A O 1
ATOM 1604 N N . LYS A 1 210 ? -5.890 7.453 -2.235 1.00 90.81 210 LYS A N 1
ATOM 1605 C CA . LYS A 1 210 ? -6.937 6.457 -1.932 1.00 90.81 210 LYS A CA 1
ATOM 1606 C C . LYS A 1 210 ? -6.581 5.631 -0.694 1.00 90.81 210 LYS A C 1
ATOM 1608 O O . LYS A 1 210 ? -7.457 5.353 0.116 1.00 90.81 210 LYS A O 1
ATOM 1613 N N . LEU A 1 211 ? -5.303 5.282 -0.557 1.00 90.38 211 LEU A N 1
ATOM 1614 C CA . LEU A 1 211 ? -4.753 4.529 0.569 1.00 90.38 211 LEU A CA 1
ATOM 1615 C C . LEU A 1 211 ? -4.412 5.393 1.789 1.00 90.38 211 LEU A C 1
ATOM 1617 O O . LEU A 1 211 ? -3.873 4.867 2.760 1.00 90.38 211 LEU A O 1
ATOM 1621 N N . ARG A 1 212 ? -4.642 6.712 1.725 1.00 89.12 212 ARG A N 1
ATOM 1622 C CA . ARG A 1 212 ? -4.284 7.679 2.773 1.00 89.12 212 ARG A CA 1
ATOM 1623 C C . ARG A 1 212 ? -2.882 7.434 3.352 1.00 89.12 212 ARG A C 1
ATOM 1625 O O . ARG A 1 212 ? -2.720 7.421 4.566 1.00 89.12 212 ARG A O 1
ATOM 1632 N N . ILE A 1 213 ? -1.893 7.183 2.486 1.00 90.25 213 ILE A N 1
ATOM 1633 C CA . ILE A 1 213 ? -0.540 6.813 2.923 1.00 90.25 213 ILE A CA 1
ATOM 1634 C C . ILE A 1 213 ? 0.051 7.927 3.798 1.00 90.25 213 ILE A C 1
ATOM 1636 O O . ILE A 1 213 ? 0.279 9.042 3.319 1.00 90.25 213 ILE A O 1
ATOM 1640 N N . GLU A 1 214 ? 0.367 7.601 5.052 1.00 87.25 214 GLU A N 1
ATOM 1641 C CA . GLU A 1 214 ? 1.132 8.475 5.941 1.00 87.25 214 GLU A CA 1
ATOM 1642 C C . GLU A 1 214 ? 2.604 8.508 5.490 1.00 87.25 214 GLU A C 1
ATOM 1644 O O . GLU A 1 214 ? 3.306 7.500 5.531 1.00 87.25 214 GLU A O 1
ATOM 1649 N N . GLN A 1 215 ? 3.112 9.676 5.083 1.00 88.62 215 GLN A N 1
ATOM 1650 C CA . GLN A 1 215 ? 4.494 9.846 4.590 1.00 88.62 215 GLN A CA 1
ATOM 1651 C C . GLN A 1 215 ? 5.549 9.910 5.723 1.00 88.62 215 GLN A C 1
ATOM 1653 O O . GLN A 1 215 ? 6.619 10.501 5.566 1.00 88.62 215 GLN A O 1
ATOM 1658 N N . THR A 1 216 ? 5.253 9.324 6.886 1.00 85.88 216 THR A N 1
ATOM 1659 C CA . THR A 1 216 ? 6.094 9.367 8.096 1.00 85.88 216 THR A CA 1
ATOM 1660 C C . THR A 1 216 ? 7.257 8.377 8.051 1.00 85.88 216 THR A C 1
ATOM 1662 O O . THR A 1 216 ? 8.337 8.673 8.557 1.00 85.88 216 THR A O 1
ATOM 1665 N N . GLU A 1 217 ? 7.075 7.224 7.405 1.00 88.81 217 GLU A N 1
ATOM 1666 C CA . GLU A 1 217 ? 8.135 6.249 7.140 1.00 88.81 217 GLU A CA 1
ATOM 1667 C C . GLU A 1 217 ? 8.407 6.151 5.632 1.00 88.81 217 GLU A C 1
ATOM 1669 O O . GLU A 1 217 ? 7.493 6.250 4.814 1.00 88.81 217 GLU A O 1
ATOM 1674 N N . GLN A 1 218 ? 9.672 5.930 5.255 1.00 90.44 218 GLN A N 1
ATOM 1675 C CA . GLN A 1 218 ? 10.058 5.856 3.846 1.00 90.44 218 GLN A CA 1
ATOM 1676 C C . GLN A 1 218 ? 9.440 4.628 3.163 1.00 90.44 218 GLN A C 1
ATOM 1678 O O . GLN A 1 218 ? 9.696 3.481 3.546 1.00 90.44 218 GLN A O 1
ATOM 1683 N N . GLY A 1 219 ? 8.658 4.876 2.116 1.00 95.81 219 GLY A N 1
ATOM 1684 C CA . GLY A 1 219 ? 8.127 3.850 1.230 1.00 95.81 219 GLY A CA 1
ATOM 1685 C C . GLY A 1 219 ? 9.045 3.525 0.054 1.00 95.81 219 GLY A C 1
ATOM 1686 O O . GLY A 1 219 ? 10.082 4.153 -0.168 1.00 95.81 219 GLY A O 1
ATOM 1687 N N . ARG A 1 220 ? 8.643 2.541 -0.755 1.00 96.94 220 ARG A N 1
ATOM 1688 C CA . ARG A 1 220 ? 9.297 2.241 -2.036 1.00 96.94 220 ARG A CA 1
ATOM 1689 C C . ARG A 1 220 ? 8.286 2.009 -3.153 1.00 96.94 220 ARG A C 1
ATOM 1691 O O . ARG A 1 220 ? 7.399 1.171 -3.039 1.00 96.94 220 ARG A O 1
ATOM 1698 N N . ILE A 1 221 ? 8.472 2.686 -4.274 1.00 98.38 221 ILE A N 1
ATOM 1699 C CA . ILE A 1 221 ? 7.724 2.504 -5.515 1.00 98.38 221 ILE A CA 1
ATOM 1700 C C . ILE A 1 221 ? 8.644 1.785 -6.502 1.00 98.38 221 ILE A C 1
ATOM 1702 O O . ILE A 1 221 ? 9.717 2.264 -6.861 1.00 98.38 221 ILE A O 1
ATOM 1706 N N . ALA A 1 222 ? 8.264 0.586 -6.921 1.00 97.56 222 ALA A N 1
ATOM 1707 C CA . ALA A 1 222 ? 9.028 -0.213 -7.865 1.00 97.56 222 ALA A CA 1
ATOM 1708 C C . ALA A 1 222 ? 8.291 -0.300 -9.193 1.00 97.56 222 ALA A C 1
ATOM 1710 O O . ALA A 1 222 ? 7.212 -0.886 -9.246 1.00 97.56 222 ALA A O 1
ATOM 1711 N N . LEU A 1 223 ? 8.902 0.217 -10.260 1.00 98.12 223 LEU A N 1
ATOM 1712 C CA . LEU A 1 223 ? 8.446 -0.033 -11.620 1.00 98.12 223 LEU A CA 1
ATOM 1713 C C . LEU A 1 223 ? 8.891 -1.448 -12.011 1.00 98.12 223 LEU A C 1
ATOM 1715 O O . LEU A 1 223 ? 10.079 -1.751 -12.161 1.00 98.12 223 LEU A O 1
ATOM 1719 N N . VAL A 1 224 ? 7.924 -2.357 -12.065 1.00 97.44 224 VAL A N 1
ATOM 1720 C CA . VAL A 1 224 ? 8.099 -3.773 -12.387 1.00 97.44 224 VAL A CA 1
ATOM 1721 C C . VAL A 1 224 ? 7.707 -3.981 -13.844 1.00 97.44 224 VAL A C 1
ATOM 1723 O O . VAL A 1 224 ? 6.627 -4.472 -14.155 1.00 97.44 224 VAL A O 1
ATOM 1726 N N . GLY A 1 225 ? 8.615 -3.561 -14.716 1.00 95.25 225 GLY A N 1
ATOM 1727 C CA . GLY A 1 225 ? 8.566 -3.739 -16.159 1.00 95.25 225 GLY A CA 1
ATOM 1728 C C . GLY A 1 225 ? 9.986 -3.691 -16.721 1.00 95.25 225 GLY A C 1
ATOM 1729 O O . GLY A 1 225 ? 10.896 -3.144 -16.083 1.00 95.25 225 GLY A O 1
ATOM 1730 N N . CYS A 1 226 ? 10.189 -4.299 -17.888 1.00 94.19 226 CYS A N 1
ATOM 1731 C CA . CYS A 1 226 ? 11.492 -4.343 -18.553 1.00 94.19 226 CYS A CA 1
ATOM 1732 C C . CYS A 1 226 ? 11.986 -2.937 -18.911 1.00 94.19 226 CYS A C 1
ATOM 1734 O O . CYS A 1 226 ? 11.196 -2.110 -19.355 1.00 94.19 226 CYS A O 1
ATOM 1736 N N . GLU A 1 227 ? 13.289 -2.688 -18.762 1.00 93.38 227 GLU A N 1
ATOM 1737 C CA . GLU A 1 227 ? 13.965 -1.488 -19.288 1.00 93.38 227 GLU A CA 1
ATOM 1738 C C . GLU A 1 227 ? 13.375 -0.134 -18.827 1.00 93.38 227 GLU A C 1
ATOM 1740 O O . GLU A 1 227 ? 13.601 0.898 -19.452 1.00 93.38 227 GLU A O 1
ATOM 1745 N N . THR A 1 228 ? 12.654 -0.103 -17.704 1.00 94.25 228 THR A N 1
ATOM 1746 C CA . THR A 1 228 ? 12.045 1.122 -17.141 1.00 94.25 228 THR A CA 1
ATOM 1747 C C . THR A 1 228 ? 13.066 2.178 -16.723 1.00 94.25 228 THR A C 1
ATOM 1749 O O . THR A 1 228 ? 12.720 3.346 -16.568 1.00 94.25 228 THR A O 1
ATOM 1752 N N . ASP A 1 229 ? 14.322 1.778 -16.543 1.00 92.62 229 ASP A N 1
ATOM 1753 C CA . ASP A 1 229 ? 15.433 2.677 -16.258 1.00 92.62 229 ASP A CA 1
ATOM 1754 C C . ASP A 1 229 ? 16.445 2.777 -17.404 1.00 92.62 229 ASP A C 1
ATOM 1756 O O . ASP A 1 229 ? 17.532 3.325 -17.245 1.00 92.62 229 ASP A O 1
ATOM 1760 N N . LYS A 1 230 ? 16.120 2.233 -18.579 1.00 88.38 230 LYS A N 1
ATOM 1761 C CA . LYS A 1 230 ? 17.009 2.336 -19.729 1.00 88.38 230 LYS A CA 1
ATOM 1762 C C . LYS A 1 230 ? 17.081 3.802 -20.178 1.00 88.38 230 LYS A C 1
ATOM 1764 O O . LYS A 1 230 ? 16.040 4.391 -20.479 1.00 88.38 230 LYS A O 1
ATOM 1769 N N . PRO A 1 231 ? 18.280 4.403 -20.224 1.00 79.31 231 PRO A N 1
ATOM 1770 C CA . PRO A 1 231 ? 18.436 5.790 -20.641 1.00 79.31 231 PRO A CA 1
ATOM 1771 C C . PRO A 1 231 ? 17.994 5.966 -22.112 1.00 79.31 231 PRO A C 1
ATOM 1773 O O . PRO A 1 231 ? 18.358 5.153 -22.967 1.00 79.31 231 PRO A O 1
ATOM 1776 N N . SER A 1 232 ? 17.199 6.997 -22.425 1.00 66.56 232 SER A N 1
ATOM 1777 C CA . SER A 1 232 ? 16.739 7.248 -23.803 1.00 66.56 232 SER A CA 1
ATOM 1778 C C . SER A 1 232 ? 17.905 7.662 -24.716 1.00 66.56 232 SER A C 1
ATOM 1780 O O . SER A 1 232 ? 18.715 8.518 -24.384 1.00 66.56 232 SER A O 1
ATOM 1782 N N . SER A 1 233 ? 18.036 7.042 -25.891 1.00 57.41 233 SER A N 1
ATOM 1783 C CA . SER A 1 233 ? 19.221 7.191 -26.761 1.00 57.41 233 SER A CA 1
ATOM 1784 C C . SER A 1 233 ? 19.277 8.503 -27.561 1.00 57.41 233 SER A C 1
ATOM 1786 O O . SER A 1 233 ? 20.106 8.632 -28.459 1.00 57.41 233 SER A O 1
ATOM 1788 N N . SER A 1 234 ? 18.389 9.463 -27.300 1.00 53.81 234 SER A N 1
ATOM 1789 C CA . SER A 1 234 ? 18.202 10.650 -28.139 1.00 53.81 234 SER A CA 1
ATOM 1790 C C . SER A 1 234 ? 18.502 11.941 -27.376 1.00 53.81 234 SER A C 1
ATOM 1792 O O . SER A 1 234 ? 17.588 12.615 -26.911 1.00 53.81 234 SER A O 1
ATOM 1794 N N . GLY A 1 235 ? 19.782 12.307 -27.269 1.00 50.34 235 GLY A N 1
ATOM 1795 C CA . GLY A 1 235 ? 20.182 13.634 -26.797 1.00 50.34 235 GLY A CA 1
ATOM 1796 C C . GLY A 1 235 ? 21.643 13.732 -26.369 1.00 50.34 235 GLY A C 1
ATOM 1797 O O . GLY A 1 235 ? 22.217 12.784 -25.840 1.00 50.34 235 GLY A O 1
ATOM 1798 N N . THR A 1 236 ? 22.255 14.895 -26.604 1.00 49.81 236 THR A N 1
ATOM 1799 C CA . THR A 1 236 ? 23.555 15.284 -26.035 1.00 49.81 236 THR A CA 1
ATOM 1800 C C . THR A 1 236 ? 23.567 15.085 -24.517 1.00 49.81 236 THR A C 1
ATOM 1802 O O . THR A 1 236 ? 22.550 15.301 -23.868 1.00 49.81 236 THR A O 1
ATOM 1805 N N . ALA A 1 237 ? 24.727 14.714 -23.966 1.00 51.56 237 ALA A N 1
ATOM 1806 C CA . ALA A 1 237 ? 24.984 14.159 -22.627 1.00 51.56 237 ALA A CA 1
ATOM 1807 C C . ALA A 1 237 ? 24.428 14.886 -21.369 1.00 51.56 237 ALA A C 1
ATOM 1809 O O . ALA A 1 237 ? 24.748 14.470 -20.260 1.00 51.56 237 ALA A O 1
ATOM 1810 N N . ALA A 1 238 ? 23.622 15.944 -21.494 1.00 49.94 238 ALA A N 1
ATOM 1811 C CA . ALA A 1 238 ? 23.111 16.731 -20.372 1.00 49.94 238 ALA A CA 1
ATOM 1812 C C . ALA A 1 238 ? 21.759 16.254 -19.800 1.00 49.94 238 ALA A C 1
ATOM 1814 O O . ALA A 1 238 ? 21.509 16.501 -18.627 1.00 49.94 238 ALA A O 1
ATOM 1815 N N . GLU A 1 239 ? 20.910 15.541 -20.550 1.00 55.12 239 GLU A N 1
ATOM 1816 C CA . GLU A 1 239 ? 19.614 15.058 -20.028 1.00 55.12 239 GLU A CA 1
ATOM 1817 C C . GLU A 1 239 ? 19.232 13.696 -20.614 1.00 55.12 239 GLU A C 1
ATOM 1819 O O . GLU A 1 239 ? 18.206 13.542 -21.277 1.00 55.12 239 GLU A O 1
ATOM 1824 N N . ILE A 1 240 ? 20.047 12.668 -20.364 1.00 56.09 240 ILE A N 1
ATOM 1825 C CA . ILE A 1 240 ? 19.542 11.314 -20.573 1.00 56.09 240 ILE A CA 1
ATOM 1826 C C . ILE A 1 240 ? 18.613 10.981 -19.406 1.00 56.09 240 ILE A C 1
ATOM 1828 O O . ILE A 1 240 ? 19.083 10.698 -18.307 1.00 56.09 240 ILE A O 1
ATOM 1832 N N . THR A 1 241 ? 17.303 11.032 -19.646 1.00 76.06 241 THR A N 1
ATOM 1833 C CA . THR A 1 241 ? 16.295 10.684 -18.641 1.00 76.06 241 THR A CA 1
ATOM 1834 C C . THR A 1 241 ? 15.665 9.330 -18.946 1.00 76.06 241 THR A C 1
ATOM 1836 O O . THR A 1 241 ? 15.276 9.040 -20.083 1.00 76.06 241 THR A O 1
ATOM 1839 N N . SER A 1 242 ? 15.621 8.465 -17.934 1.00 91.38 242 SER A N 1
ATOM 1840 C CA . SER A 1 242 ? 14.895 7.196 -17.981 1.00 91.38 242 SER A CA 1
ATOM 1841 C C . SER A 1 242 ? 13.437 7.392 -17.549 1.00 91.38 242 SER A C 1
ATOM 1843 O O . SER A 1 242 ? 13.099 8.380 -16.891 1.00 91.38 242 SER A O 1
ATOM 1845 N N . LEU A 1 243 ? 12.554 6.439 -17.870 1.00 94.75 243 LEU A N 1
ATOM 1846 C CA . LEU A 1 243 ? 11.158 6.508 -17.426 1.00 94.75 243 LEU A CA 1
ATOM 1847 C C . LEU A 1 243 ? 11.060 6.557 -15.891 1.00 94.75 243 LEU A C 1
ATOM 1849 O O . LEU A 1 243 ? 10.315 7.373 -15.351 1.00 94.75 243 LEU A O 1
ATOM 1853 N N . ALA A 1 244 ? 11.838 5.733 -15.185 1.00 95.88 244 ALA A N 1
ATOM 1854 C CA . ALA A 1 244 ? 11.870 5.712 -13.725 1.00 95.88 244 ALA A CA 1
ATOM 1855 C C . ALA A 1 244 ? 12.345 7.043 -13.124 1.00 95.88 244 ALA A C 1
ATOM 1857 O O . ALA A 1 244 ? 11.730 7.528 -12.172 1.00 95.88 244 ALA A O 1
ATOM 1858 N N . GLN A 1 245 ? 13.376 7.663 -13.706 1.00 95.06 245 GLN A N 1
ATOM 1859 C CA . GLN A 1 245 ? 13.848 8.982 -13.286 1.00 95.06 245 GLN A CA 1
ATOM 1860 C C . GLN A 1 245 ? 12.771 10.055 -13.471 1.00 95.06 245 GLN A C 1
ATOM 1862 O O . GLN A 1 245 ? 12.544 10.868 -12.576 1.00 95.06 245 GLN A O 1
ATOM 1867 N N . LEU A 1 246 ? 12.080 10.051 -14.615 1.00 94.88 246 LEU A N 1
ATOM 1868 C CA . LEU A 1 246 ? 11.014 11.013 -14.894 1.00 94.88 246 LEU A CA 1
ATOM 1869 C C . LEU A 1 246 ? 9.829 10.836 -13.941 1.00 94.88 246 LEU A C 1
ATOM 1871 O O . LEU A 1 246 ? 9.337 11.826 -13.406 1.00 94.88 246 LEU A O 1
ATOM 1875 N N . VAL A 1 247 ? 9.403 9.596 -13.674 1.00 96.44 247 VAL A N 1
ATOM 1876 C CA . VAL A 1 247 ? 8.343 9.311 -12.691 1.00 96.44 247 VAL A CA 1
ATOM 1877 C C . VAL A 1 247 ? 8.748 9.811 -11.305 1.00 96.44 247 VAL A C 1
ATOM 1879 O O . VAL A 1 247 ? 7.963 10.494 -10.651 1.00 96.44 247 VAL A O 1
ATOM 1882 N N . ALA A 1 248 ? 9.982 9.531 -10.873 1.00 95.88 248 ALA A N 1
ATOM 1883 C CA . ALA A 1 248 ? 10.499 10.022 -9.600 1.00 95.88 248 ALA A CA 1
ATOM 1884 C C . ALA A 1 248 ? 10.462 11.551 -9.529 1.00 95.88 248 ALA A C 1
ATOM 1886 O O . ALA A 1 248 ? 9.970 12.114 -8.554 1.00 95.88 248 ALA A O 1
ATOM 1887 N N . LYS A 1 249 ? 10.911 12.227 -10.595 1.00 93.75 249 LYS A N 1
ATOM 1888 C CA . LYS A 1 249 ? 10.918 13.691 -10.667 1.00 93.75 249 LYS A CA 1
ATOM 1889 C C . LYS A 1 249 ? 9.508 14.246 -10.521 1.00 93.75 249 LYS A C 1
ATOM 1891 O O . LYS A 1 249 ? 9.296 15.135 -9.706 1.00 93.75 249 LYS A O 1
ATOM 1896 N N . ARG A 1 250 ? 8.545 13.685 -11.256 1.00 94.38 250 ARG A N 1
ATOM 1897 C CA . ARG A 1 250 ? 7.148 14.122 -11.193 1.00 94.38 250 ARG A CA 1
ATOM 1898 C C . ARG A 1 250 ? 6.551 13.951 -9.805 1.00 94.38 250 ARG A C 1
ATOM 1900 O O . ARG A 1 250 ? 5.950 14.898 -9.319 1.00 94.38 250 ARG A O 1
ATOM 1907 N N . LEU A 1 251 ? 6.782 12.815 -9.149 1.00 94.69 251 LEU A N 1
ATOM 1908 C CA . LEU A 1 251 ? 6.298 12.581 -7.785 1.00 94.69 251 LEU A CA 1
ATOM 1909 C C . LEU A 1 251 ? 6.881 13.580 -6.776 1.00 94.69 251 LEU A C 1
ATOM 1911 O O . LEU A 1 251 ? 6.150 14.099 -5.930 1.00 94.69 251 LEU A O 1
ATOM 1915 N N . TYR A 1 252 ? 8.183 13.863 -6.859 1.00 93.12 252 TYR A N 1
ATOM 1916 C CA . TYR A 1 252 ? 8.834 14.794 -5.936 1.00 93.12 252 TYR A CA 1
ATOM 1917 C C . TYR A 1 252 ? 8.433 16.247 -6.192 1.00 93.12 252 TYR A C 1
ATOM 1919 O O . TYR A 1 252 ? 8.147 16.963 -5.233 1.00 93.12 252 TYR A O 1
ATOM 1927 N N . ASP A 1 253 ? 8.333 16.660 -7.458 1.00 89.12 253 ASP A N 1
ATOM 1928 C CA . ASP A 1 253 ? 7.871 17.999 -7.832 1.00 89.12 253 ASP A CA 1
ATOM 1929 C C . ASP A 1 253 ? 6.404 18.208 -7.408 1.00 89.12 253 ASP A C 1
ATOM 1931 O O . ASP A 1 253 ? 6.087 19.198 -6.751 1.00 89.12 253 ASP A O 1
ATOM 1935 N N . SER A 1 254 ? 5.505 17.259 -7.718 1.00 82.88 254 SER A N 1
ATOM 1936 C CA . SER A 1 254 ? 4.074 17.365 -7.383 1.00 82.88 254 SER A CA 1
ATOM 1937 C C . SER A 1 254 ? 3.814 17.324 -5.881 1.00 82.88 254 SER A C 1
ATOM 1939 O O . SER A 1 254 ? 2.865 17.927 -5.389 1.00 82.88 254 SER A O 1
ATOM 1941 N N . GLY A 1 255 ? 4.653 16.591 -5.148 1.00 75.00 255 GLY A N 1
ATOM 1942 C CA . GLY A 1 255 ? 4.597 16.510 -3.697 1.00 75.00 255 GLY A CA 1
ATOM 1943 C C . GLY A 1 255 ? 5.307 17.656 -2.986 1.00 75.00 255 GLY A C 1
ATOM 1944 O O . GLY A 1 255 ? 5.307 17.661 -1.759 1.00 75.00 255 GLY A O 1
ATOM 1945 N N . ASN A 1 256 ? 5.957 18.580 -3.703 1.00 77.38 256 ASN A N 1
ATOM 1946 C CA . ASN A 1 256 ? 6.844 19.590 -3.118 1.00 77.38 256 ASN A CA 1
ATOM 1947 C C . ASN A 1 256 ? 7.856 18.975 -2.120 1.00 77.38 256 ASN A C 1
ATOM 1949 O O . ASN A 1 256 ? 8.031 19.460 -1.004 1.00 77.38 256 ASN A O 1
ATOM 1953 N N . GLY A 1 257 ? 8.436 17.823 -2.477 1.00 71.81 257 GLY A N 1
ATOM 1954 C CA . GLY A 1 257 ? 9.371 17.069 -1.632 1.00 71.81 257 GLY A CA 1
ATOM 1955 C C . GLY A 1 257 ? 8.750 16.300 -0.453 1.00 71.81 257 GLY A C 1
ATOM 1956 O O . GLY A 1 257 ? 9.486 15.674 0.303 1.00 71.81 257 GLY A O 1
ATOM 1957 N N . THR A 1 258 ? 7.422 16.302 -0.279 1.00 81.88 258 THR A N 1
ATOM 1958 C CA . THR A 1 258 ? 6.749 15.599 0.840 1.00 81.88 258 THR A CA 1
ATOM 1959 C C . THR A 1 258 ? 6.519 14.107 0.599 1.00 81.88 258 THR A C 1
ATOM 1961 O O . THR A 1 258 ? 6.229 13.368 1.541 1.00 81.88 258 THR A O 1
ATOM 1964 N N . ILE A 1 259 ? 6.659 13.637 -0.647 1.00 87.38 259 ILE A N 1
ATOM 1965 C CA . ILE A 1 259 ? 6.593 12.208 -0.960 1.00 87.38 259 ILE A CA 1
ATOM 1966 C C . ILE A 1 259 ? 7.853 11.528 -0.424 1.00 87.38 259 ILE A C 1
ATOM 1968 O O . ILE A 1 259 ? 8.934 11.620 -1.004 1.00 87.38 259 ILE A O 1
ATOM 1972 N N . ASN A 1 260 ? 7.688 10.795 0.673 1.00 91.44 260 ASN A N 1
ATOM 1973 C CA . ASN A 1 260 ? 8.741 10.043 1.333 1.00 91.44 260 ASN A CA 1
ATOM 1974 C C . ASN A 1 260 ? 8.807 8.621 0.759 1.00 91.44 260 ASN A C 1
ATOM 1976 O O . ASN A 1 260 ? 8.448 7.640 1.412 1.00 91.44 260 ASN A O 1
ATOM 1980 N N . ALA A 1 261 ? 9.213 8.506 -0.507 1.00 94.88 261 ALA A N 1
ATOM 1981 C CA . ALA A 1 261 ? 9.366 7.217 -1.172 1.00 94.88 261 ALA A CA 1
ATOM 1982 C C . ALA A 1 261 ? 10.572 7.173 -2.107 1.00 94.88 261 ALA A C 1
ATOM 1984 O O . ALA A 1 261 ? 10.819 8.100 -2.878 1.00 94.88 261 ALA A O 1
ATOM 1985 N N . GLU A 1 262 ? 11.278 6.046 -2.095 1.00 97.06 262 GLU A N 1
ATOM 1986 C CA . GLU A 1 262 ? 12.253 5.712 -3.131 1.00 97.06 262 GLU A CA 1
ATOM 1987 C C . GLU A 1 262 ? 11.534 5.197 -4.386 1.00 97.06 262 GLU A C 1
ATOM 1989 O O . GLU A 1 262 ? 10.643 4.354 -4.282 1.00 97.06 262 GLU A O 1
ATOM 1994 N N . VAL A 1 263 ? 11.948 5.625 -5.577 1.00 97.56 263 VAL A N 1
ATOM 1995 C CA . VAL A 1 263 ? 11.458 5.088 -6.857 1.00 97.56 263 VAL A CA 1
ATOM 1996 C C . VAL A 1 263 ? 12.535 4.221 -7.487 1.00 97.56 263 VAL A C 1
ATOM 1998 O O . VAL A 1 263 ? 13.702 4.597 -7.517 1.00 97.56 263 VAL A O 1
ATOM 2001 N N . THR A 1 264 ? 12.168 3.045 -7.995 1.00 96.75 264 THR A N 1
ATOM 2002 C CA . THR A 1 264 ? 13.134 2.125 -8.608 1.00 96.75 264 THR A CA 1
ATOM 2003 C C . THR A 1 264 ? 12.730 1.677 -9.996 1.00 96.75 264 THR A C 1
ATOM 2005 O O . THR A 1 264 ? 11.571 1.330 -10.224 1.00 96.75 264 THR A O 1
ATOM 2008 N N . GLY A 1 265 ? 13.717 1.619 -10.885 1.00 95.06 265 GLY A N 1
ATOM 2009 C CA . GLY A 1 265 ? 13.607 1.053 -12.225 1.00 95.06 265 GLY A CA 1
ATOM 2010 C C . GLY A 1 265 ? 14.759 0.094 -12.521 1.00 95.06 265 GLY A C 1
ATOM 2011 O O . GLY A 1 265 ? 15.653 -0.099 -11.690 1.00 95.06 265 GLY A O 1
ATOM 2012 N N . ARG A 1 266 ? 14.711 -0.550 -13.689 1.00 92.81 266 ARG A N 1
ATOM 2013 C CA . ARG A 1 266 ? 15.741 -1.497 -14.150 1.00 92.81 266 ARG A CA 1
ATOM 2014 C C . ARG A 1 266 ? 16.170 -1.203 -15.573 1.00 92.81 266 ARG A C 1
ATOM 2016 O O . ARG A 1 266 ? 15.332 -0.890 -16.414 1.00 92.81 266 ARG A O 1
ATOM 2023 N N . THR A 1 267 ? 17.460 -1.349 -15.842 1.00 91.00 267 THR A N 1
ATOM 2024 C CA . THR A 1 267 ? 18.040 -1.064 -17.161 1.00 91.00 267 THR A CA 1
ATOM 2025 C C . THR A 1 267 ? 17.813 -2.178 -18.183 1.00 91.00 267 THR A C 1
ATOM 2027 O O . THR A 1 267 ? 17.903 -1.918 -19.380 1.00 91.00 267 THR A O 1
ATOM 2030 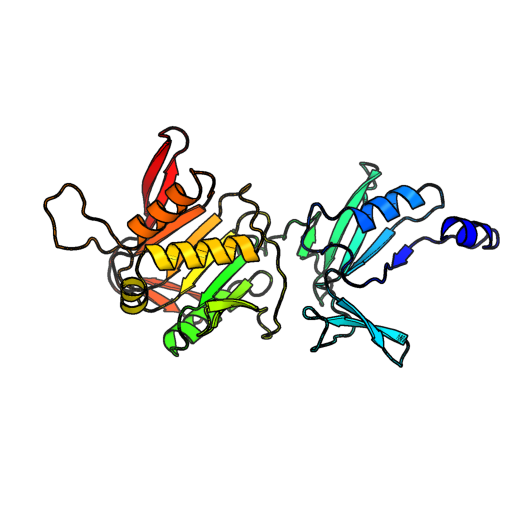N N . THR A 1 268 ? 17.474 -3.394 -17.739 1.00 91.00 268 THR A N 1
ATOM 2031 C CA . THR A 1 268 ? 17.289 -4.574 -18.601 1.00 91.00 268 THR A CA 1
ATOM 2032 C C . THR A 1 268 ? 15.980 -5.322 -18.329 1.00 91.00 268 THR A C 1
ATOM 2034 O O . THR A 1 268 ? 15.094 -4.841 -17.611 1.00 91.00 268 THR A O 1
ATOM 2037 N N . GLN A 1 269 ? 15.819 -6.481 -18.973 1.00 91.62 269 GLN A N 1
ATOM 2038 C CA . GLN A 1 269 ? 14.653 -7.342 -18.826 1.00 91.62 269 GLN A CA 1
ATOM 2039 C C . GLN A 1 269 ? 14.537 -7.912 -17.411 1.00 91.62 269 GLN A C 1
ATOM 2041 O O . GLN A 1 269 ? 15.523 -8.313 -16.790 1.00 91.62 269 GLN A O 1
ATOM 2046 N N . ILE A 1 270 ? 13.299 -7.980 -16.931 1.00 92.56 270 ILE A N 1
ATOM 2047 C CA . ILE A 1 270 ? 12.949 -8.507 -15.617 1.00 92.56 270 ILE A CA 1
ATOM 2048 C C . ILE A 1 270 ? 11.881 -9.587 -15.761 1.00 92.56 270 ILE A C 1
ATOM 2050 O O . ILE A 1 270 ? 10.934 -9.431 -16.528 1.00 92.56 270 ILE A O 1
ATOM 2054 N N . GLU A 1 271 ? 12.005 -10.637 -14.962 1.00 93.50 271 GLU A N 1
ATOM 2055 C CA . GLU A 1 271 ? 10.964 -11.629 -14.739 1.00 93.50 271 GLU A CA 1
ATOM 2056 C C . GLU A 1 271 ? 10.523 -11.613 -13.271 1.00 93.50 271 GLU A C 1
ATOM 2058 O O . GLU A 1 271 ? 11.326 -11.411 -12.352 1.00 93.50 271 GLU A O 1
ATOM 2063 N N . VAL A 1 272 ? 9.221 -11.800 -13.052 1.00 96.44 272 VAL A N 1
ATOM 2064 C CA . VAL A 1 272 ? 8.672 -12.118 -11.734 1.00 96.44 272 VAL A CA 1
ATOM 2065 C C . VAL A 1 272 ? 8.449 -13.622 -11.692 1.00 96.44 272 VAL A C 1
ATOM 2067 O O . VAL A 1 272 ? 7.590 -14.135 -12.406 1.00 96.44 272 VAL A O 1
ATOM 2070 N N . ASN A 1 273 ? 9.209 -14.311 -10.847 1.00 96.25 273 ASN A N 1
ATOM 2071 C CA . ASN A 1 273 ? 9.105 -15.758 -10.687 1.00 96.25 273 ASN A CA 1
ATOM 2072 C C . ASN A 1 273 ? 7.811 -16.128 -9.953 1.00 96.25 273 ASN A C 1
ATOM 2074 O O . ASN A 1 273 ? 7.201 -15.296 -9.279 1.00 96.25 273 ASN A O 1
ATOM 2078 N N . ALA A 1 274 ? 7.423 -17.402 -10.014 1.00 95.94 274 ALA A N 1
ATOM 2079 C CA . ALA A 1 274 ? 6.206 -17.903 -9.370 1.00 95.94 274 ALA A CA 1
ATOM 2080 C C . ALA A 1 274 ? 6.155 -17.672 -7.842 1.00 95.94 274 ALA A C 1
ATOM 2082 O O . ALA A 1 274 ? 5.067 -17.562 -7.278 1.00 95.94 274 ALA A O 1
ATOM 2083 N N . ASP A 1 275 ? 7.310 -17.564 -7.180 1.00 92.44 275 ASP A N 1
ATOM 2084 C CA . ASP A 1 275 ? 7.444 -17.271 -5.744 1.00 92.44 275 ASP A CA 1
ATOM 2085 C C . ASP A 1 275 ? 7.441 -15.758 -5.410 1.00 92.44 275 ASP A C 1
ATOM 2087 O O . ASP A 1 275 ? 7.655 -15.354 -4.265 1.00 92.44 275 ASP A O 1
ATOM 2091 N N . GLY A 1 276 ? 7.241 -14.897 -6.413 1.00 93.19 276 GLY A N 1
ATOM 2092 C CA . GLY A 1 276 ? 7.226 -13.441 -6.270 1.00 93.19 276 GLY A CA 1
ATOM 2093 C C . GLY A 1 276 ? 8.609 -12.797 -6.138 1.00 93.19 276 GLY A C 1
ATOM 2094 O O . GLY A 1 276 ? 8.713 -11.584 -5.903 1.00 93.19 276 GLY A O 1
ATOM 2095 N N . THR A 1 277 ? 9.695 -13.563 -6.273 1.00 93.06 277 THR A N 1
ATOM 2096 C CA . THR A 1 277 ? 11.034 -12.994 -6.458 1.00 93.06 277 THR A CA 1
ATOM 2097 C C . THR A 1 277 ? 11.163 -12.362 -7.845 1.00 93.06 277 THR A C 1
ATOM 2099 O O . THR A 1 277 ? 10.386 -12.634 -8.760 1.00 93.06 277 THR A O 1
ATOM 2102 N N . LYS A 1 278 ? 12.104 -11.425 -7.975 1.00 92.25 278 LYS A N 1
ATOM 2103 C CA . LYS A 1 278 ? 12.357 -10.696 -9.217 1.00 92.25 278 LYS A CA 1
ATOM 2104 C C . LYS A 1 278 ? 13.758 -11.032 -9.693 1.00 92.25 278 LYS A C 1
ATOM 2106 O O . LYS A 1 278 ? 14.701 -10.745 -8.959 1.00 92.25 278 LYS A O 1
ATOM 2111 N N . THR A 1 279 ? 13.879 -11.542 -10.909 1.00 91.50 279 THR A N 1
ATOM 2112 C CA . THR A 1 279 ? 15.164 -11.865 -11.537 1.00 91.50 279 THR A CA 1
ATOM 2113 C C . THR A 1 279 ? 15.400 -10.933 -12.718 1.00 91.50 279 THR A C 1
ATOM 2115 O O . THR A 1 279 ? 14.468 -10.622 -13.457 1.00 91.50 279 THR A O 1
ATOM 2118 N N . MET A 1 280 ? 16.636 -10.465 -12.905 1.00 88.62 280 MET A N 1
ATOM 2119 C CA . MET A 1 280 ? 17.028 -9.831 -14.166 1.00 88.62 280 MET A CA 1
ATOM 2120 C C . MET A 1 280 ? 17.541 -10.906 -15.120 1.00 88.62 280 MET A C 1
ATOM 2122 O O . MET A 1 280 ? 18.442 -11.660 -14.762 1.00 88.62 280 MET A O 1
ATOM 2126 N N . LEU A 1 281 ? 16.947 -10.995 -16.312 1.00 84.50 281 LEU A N 1
ATOM 2127 C CA . LEU A 1 281 ? 17.226 -12.078 -17.270 1.00 84.50 281 LEU A CA 1
ATOM 2128 C C . LEU A 1 281 ? 18.585 -11.924 -17.956 1.00 84.50 281 LEU A C 1
ATOM 2130 O O . LEU A 1 281 ? 19.234 -12.897 -18.326 1.00 84.50 281 LEU 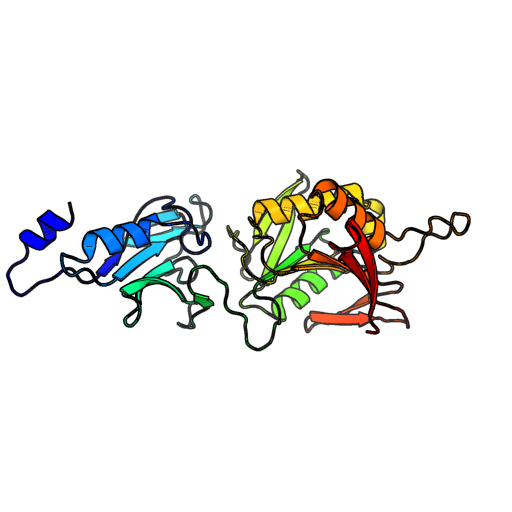A O 1
ATOM 2134 N N . THR A 1 282 ? 19.023 -10.682 -18.110 1.00 80.06 282 THR A N 1
ATOM 2135 C CA . THR A 1 282 ? 20.326 -10.312 -18.653 1.00 80.06 282 THR A CA 1
ATOM 2136 C C . THR A 1 282 ? 20.940 -9.290 -17.715 1.00 80.06 282 THR A C 1
ATOM 2138 O O . THR A 1 282 ? 20.202 -8.456 -17.179 1.00 80.06 282 THR A O 1
ATOM 2141 N N . GLY A 1 283 ? 22.266 -9.337 -17.533 1.00 77.62 283 GLY A N 1
ATOM 2142 C CA . GLY A 1 283 ? 23.001 -8.415 -16.661 1.00 77.62 283 GLY A CA 1
ATOM 2143 C C . GLY A 1 283 ? 22.511 -6.971 -16.784 1.00 77.62 283 GLY A C 1
ATOM 2144 O O . GLY A 1 283 ? 22.073 -6.547 -17.845 1.00 77.62 283 GLY A O 1
ATOM 2145 N N . GLY A 1 284 ? 22.522 -6.225 -15.690 1.00 83.50 284 GLY A N 1
ATOM 2146 C CA . GLY A 1 284 ? 21.904 -4.909 -15.633 1.00 83.50 284 GLY A CA 1
ATOM 2147 C C . GLY A 1 284 ? 21.987 -4.341 -14.232 1.00 83.50 284 GLY A C 1
ATOM 2148 O O . GLY A 1 284 ? 22.653 -4.893 -13.356 1.00 83.50 284 GLY A O 1
ATOM 2149 N N . THR A 1 285 ? 21.280 -3.246 -14.014 1.00 87.75 285 THR A N 1
ATOM 2150 C CA . THR A 1 285 ? 21.298 -2.521 -12.751 1.00 87.75 285 THR A CA 1
ATOM 2151 C C . THR A 1 285 ? 19.894 -2.135 -12.333 1.00 87.75 285 THR A C 1
ATOM 2153 O O . THR A 1 285 ? 19.018 -1.868 -13.161 1.00 87.75 285 THR A O 1
ATOM 2156 N N . LYS A 1 286 ? 19.692 -2.082 -11.018 1.00 92.00 286 LYS A N 1
ATOM 2157 C CA . LYS A 1 286 ? 18.529 -1.444 -10.423 1.00 92.00 286 LYS A CA 1
ATOM 2158 C C . LYS A 1 286 ? 18.951 -0.069 -9.938 1.00 92.00 286 LYS A C 1
ATOM 2160 O O . LYS A 1 286 ? 19.805 0.037 -9.064 1.00 92.00 286 LYS A O 1
ATOM 2165 N N . THR A 1 287 ? 18.332 0.972 -10.466 1.00 94.06 287 THR A N 1
ATOM 2166 C CA . THR A 1 287 ? 18.569 2.334 -9.983 1.00 94.06 287 THR A CA 1
ATOM 2167 C C . THR A 1 287 ? 17.502 2.697 -8.970 1.00 94.06 287 THR A C 1
ATOM 2169 O O . THR A 1 287 ? 16.341 2.291 -9.086 1.00 94.06 287 THR A O 1
ATOM 2172 N N . VAL A 1 288 ? 17.914 3.429 -7.944 1.00 96.12 288 VAL A N 1
ATOM 2173 C CA . VAL A 1 288 ? 17.054 3.949 -6.891 1.00 96.12 288 VAL A CA 1
ATOM 2174 C C . VAL A 1 288 ? 17.160 5.460 -6.894 1.00 96.12 288 VAL A C 1
ATOM 2176 O O . VAL A 1 288 ? 18.243 6.000 -6.685 1.00 96.12 288 VAL A O 1
ATOM 2179 N N . TYR A 1 289 ? 16.027 6.110 -7.113 1.00 95.62 289 TYR A N 1
ATOM 2180 C CA . TYR A 1 289 ? 15.844 7.547 -7.012 1.00 95.62 289 TYR A CA 1
ATOM 2181 C C . TYR A 1 289 ? 15.215 7.876 -5.661 1.00 95.62 289 TYR A C 1
ATOM 2183 O O . TYR A 1 289 ? 14.296 7.183 -5.220 1.00 95.62 289 TYR A O 1
ATOM 2191 N N . SER A 1 290 ? 15.714 8.917 -5.004 1.00 94.19 290 SER A N 1
ATOM 2192 C CA . SER A 1 290 ? 15.239 9.384 -3.698 1.00 94.19 290 SER A CA 1
ATOM 2193 C C . SER A 1 290 ? 15.255 10.904 -3.629 1.00 94.19 290 SER A C 1
ATOM 2195 O O . SER A 1 290 ? 16.099 11.543 -4.256 1.00 94.19 290 SER A O 1
ATOM 2197 N N . TRP A 1 291 ? 14.365 11.495 -2.836 1.00 92.38 291 TRP A N 1
ATOM 2198 C CA . TRP A 1 291 ? 14.486 12.902 -2.465 1.00 92.38 291 TRP A CA 1
ATOM 2199 C C . TRP A 1 291 ? 15.573 13.068 -1.396 1.00 92.38 291 TRP A C 1
ATOM 2201 O O . TRP A 1 291 ? 15.546 12.395 -0.368 1.00 92.38 291 TRP A O 1
ATOM 2211 N N . ASP A 1 292 ? 16.547 13.934 -1.660 1.00 89.31 292 ASP A N 1
ATOM 2212 C CA . ASP A 1 292 ? 17.593 14.344 -0.727 1.00 89.31 292 ASP A CA 1
ATOM 2213 C C . ASP A 1 292 ? 17.176 15.689 -0.119 1.00 89.31 292 ASP A C 1
ATOM 2215 O O . ASP A 1 292 ? 17.183 16.723 -0.794 1.00 89.31 292 ASP A O 1
ATOM 2219 N N . THR A 1 293 ? 16.758 15.661 1.147 1.00 86.00 293 THR A N 1
ATOM 2220 C CA . THR A 1 293 ? 16.277 16.849 1.865 1.00 86.00 293 THR A CA 1
ATOM 2221 C C . THR A 1 293 ? 17.372 17.882 2.076 1.00 86.00 293 THR A C 1
ATOM 2223 O O . THR A 1 293 ? 17.081 19.074 2.037 1.00 86.00 293 THR A O 1
ATOM 2226 N N . ASP A 1 294 ? 18.619 17.442 2.245 1.00 86.56 294 ASP A N 1
ATOM 2227 C CA . ASP A 1 294 ? 19.752 18.329 2.515 1.00 86.56 294 ASP A CA 1
ATOM 2228 C C . ASP A 1 294 ? 20.147 19.096 1.252 1.00 86.56 294 ASP A C 1
ATOM 2230 O O . ASP A 1 294 ? 20.504 20.273 1.310 1.00 86.56 294 ASP A O 1
ATOM 2234 N N . LYS A 1 295 ? 20.041 18.443 0.088 1.00 85.44 295 LYS A N 1
ATOM 2235 C CA . LYS A 1 295 ? 20.276 19.076 -1.218 1.00 85.44 295 LYS A CA 1
ATOM 2236 C C . LYS A 1 295 ? 19.043 19.766 -1.799 1.00 85.44 295 LYS A C 1
ATOM 2238 O O . LYS A 1 295 ? 19.178 20.482 -2.788 1.00 85.44 295 LYS A O 1
ATOM 2243 N N . GLY A 1 296 ? 17.858 19.533 -1.232 1.00 84.50 296 GLY A N 1
ATOM 2244 C CA . GLY A 1 296 ? 16.587 20.027 -1.767 1.00 84.50 296 GLY A CA 1
ATOM 2245 C C . GLY A 1 296 ? 16.299 19.516 -3.182 1.00 84.50 296 GLY A C 1
ATOM 2246 O O . GLY A 1 296 ? 15.785 20.264 -4.012 1.00 84.50 296 GLY A O 1
ATOM 2247 N N . GLY A 1 297 ? 16.684 18.274 -3.487 1.00 87.38 297 GLY A N 1
ATOM 2248 C CA . GLY A 1 297 ? 16.628 17.746 -4.848 1.00 87.38 297 GLY A CA 1
ATOM 2249 C C . GLY A 1 297 ? 16.701 16.226 -4.931 1.00 87.38 297 GLY A C 1
ATOM 2250 O O . GLY A 1 297 ? 16.903 15.527 -3.942 1.00 87.38 297 GLY A O 1
ATOM 2251 N N . MET A 1 298 ? 16.542 15.688 -6.139 1.00 91.38 298 MET A N 1
ATOM 2252 C CA . MET A 1 298 ? 16.639 14.247 -6.369 1.00 91.38 298 MET A CA 1
ATOM 2253 C C . MET A 1 298 ? 18.093 13.759 -6.274 1.00 91.38 298 MET A C 1
ATOM 2255 O O . MET A 1 298 ? 19.008 14.350 -6.844 1.00 91.38 298 MET A O 1
ATOM 2259 N N . SER A 1 299 ? 18.281 12.621 -5.615 1.00 91.94 299 SER A N 1
ATOM 2260 C CA . SER A 1 299 ? 19.498 11.811 -5.622 1.00 91.94 299 SER A CA 1
ATOM 2261 C C . SER A 1 299 ? 19.243 10.465 -6.305 1.00 91.94 299 SER A C 1
ATOM 2263 O O . SER A 1 299 ? 18.104 9.998 -6.379 1.00 91.94 299 SER A O 1
ATOM 2265 N N . GLN A 1 300 ? 20.309 9.830 -6.801 1.00 92.94 300 GLN A N 1
ATOM 2266 C CA . GLN A 1 300 ? 20.249 8.478 -7.356 1.00 92.94 300 GLN A CA 1
ATOM 2267 C C . GLN A 1 300 ? 21.392 7.605 -6.830 1.00 92.94 300 GLN A C 1
ATOM 2269 O O . GLN A 1 300 ? 22.503 8.090 -6.610 1.00 92.94 300 GLN A O 1
ATOM 2274 N N . LYS A 1 301 ? 21.130 6.307 -6.674 1.00 93.31 301 LYS A N 1
ATOM 2275 C CA . LYS A 1 301 ? 22.136 5.271 -6.396 1.00 93.31 301 LYS A CA 1
ATOM 2276 C C . LYS A 1 301 ? 21.833 4.013 -7.201 1.00 93.31 301 LYS A C 1
ATOM 2278 O O . LYS A 1 301 ? 20.674 3.720 -7.492 1.00 93.31 301 LYS A O 1
ATOM 2283 N N . THR A 1 302 ? 22.868 3.242 -7.500 1.00 90.31 302 THR A N 1
ATOM 2284 C CA . THR A 1 302 ? 22.736 1.962 -8.196 1.00 90.31 302 THR A CA 1
ATOM 2285 C C . THR A 1 302 ? 22.848 0.812 -7.201 1.00 90.31 302 THR A C 1
ATOM 2287 O O . THR A 1 302 ? 23.822 0.722 -6.458 1.00 90.31 302 THR A O 1
ATOM 2290 N N . GLU A 1 303 ? 21.857 -0.075 -7.188 1.00 84.75 303 GLU A N 1
ATOM 2291 C CA . GLU A 1 303 ? 21.874 -1.349 -6.471 1.00 84.75 303 GLU A CA 1
ATOM 2292 C C . GLU A 1 303 ? 22.239 -2.467 -7.467 1.00 84.75 303 GLU A C 1
ATOM 2294 O O . GLU A 1 303 ? 21.668 -2.561 -8.560 1.00 84.75 303 GLU A O 1
ATOM 2299 N N . THR A 1 304 ? 23.194 -3.320 -7.089 1.00 66.31 304 THR A N 1
ATOM 2300 C CA . THR A 1 304 ? 23.442 -4.579 -7.812 1.00 66.31 304 THR A CA 1
ATOM 2301 C C . THR A 1 304 ? 22.376 -5.575 -7.356 1.00 66.31 304 THR A C 1
ATOM 2303 O O . THR A 1 304 ? 22.137 -5.684 -6.152 1.00 66.31 304 THR A O 1
ATOM 2306 N N . VAL A 1 305 ? 21.678 -6.203 -8.306 1.00 57.84 305 VAL A N 1
ATOM 2307 C CA . VAL A 1 305 ? 20.586 -7.161 -8.043 1.00 57.84 305 VAL A CA 1
ATOM 2308 C C . VAL A 1 305 ? 21.149 -8.564 -7.915 1.00 57.84 305 VAL A C 1
ATOM 2310 O O . VAL A 1 305 ? 22.006 -8.904 -8.759 1.00 57.84 305 VAL A O 1
#

Secondary structure (DSSP, 8-state):
-HHHHHHTS-TT----EEE---TT---TTT-TT--HHHHHHHHTGGGT--EEEEESSEEEE-TTS-EEEESSSSS--EE--STTEEEEEE-TTT--EEEEEE-TTS-EEEETTEEPPPTT-S-SEEEEEE----HHHHHHHHHHHHTSTTTEEEEEE-TT--EEEE-TTS-B------SSEEEEEES-HHHHHHHHHHHHHHHHHHHHHHTT--TTS-EEEEEESTTTTPPPS-S-TT----HHHHHHHHHHHHTTT---EEEEEESS-EEE-TTS-EEESSS--EEEEEEETTTTEEEEEEEP-

Sequence (305 aa):
DITKLNQALTDDATIRHISLVGCNLDNPTDNSTSTYAAQTLQNLKEIGVTSTSARSDYVAIGPDGRKLTSSTGTDAWKHKDSKAKTHYSFNELTGEVESRVYNSEGTLVRYNGKHLGDNNSQYQTNIVLQLSDNETVKNATNALTKKHPDNSYIAKIDDNGKLTVYDLNGNEVNLNVNGKYRINVVAHGSEMTAIGAEQLAAHITNLQTKLRIEQTEQGRIALVGCETDKPSSSGTAAEITSLAQLVAKRLYDSGNGTINAEVTGRTTQIEVNADGTKTMLTGGTKTVYSWDTDKGGMSQKTETV

pLDDT: mean 86.34, std 11.04, range [49.81, 98.75]

Mean predicted aligned error: 8.71 Å

Foldseek 3Di:
DVLVVLVPDDPVDAAAEEEDADACQPQQLQDLPSCPQQVVQVVCVVRNHFKYKYFRFHWDQDPVRAIWGANVNPDDTDGPQQSRMKMWGQDPPPRGIKIFGAHPVRHTQDISNQGDADPQDPASAEEEEQEDPDPQSVLLLLLQCLLRLSRYKYWYADPVRDIFIAHPVRGTHQAAAEAEYEYEYTDALVVLVVCALQNVLVNVVVVCVSNVYDLPYAYEYEDHYFQQQAFDPDDDPPDRGGRQNSNLQNNCVVCVNSRRYKTKDWRGGWHQDSNRDIDGPDATWIKIWGQDVVVSGIDIDIDGD

Radius of gyration: 22.8 Å; Cα contacts (8 Å, |Δi|>4): 658; chains: 1; bounding box: 57×38×71 Å

Solvent-accessible surface area (backbone atoms only — not comparable to full-atom values): 16272 Å² total; per-residue (Å²): 109,70,68,63,53,50,69,70,41,57,99,90,53,73,55,43,68,46,76,60,83,48,69,60,51,55,38,48,45,41,34,68,78,42,45,65,64,52,52,52,38,61,76,33,41,91,69,55,32,54,31,27,31,40,34,33,31,27,53,48,73,45,98,87,69,45,64,28,35,13,70,76,66,80,54,82,72,32,71,79,58,32,67,42,30,23,39,34,34,58,37,91,87,79,67,45,77,42,37,39,24,28,41,91,86,67,49,79,43,26,50,62,37,33,45,48,52,59,102,86,44,96,38,26,32,37,36,33,37,42,76,49,89,49,65,70,38,47,51,36,46,53,13,48,32,64,59,43,60,91,44,24,33,42,32,41,61,49,98,87,66,54,73,48,39,22,42,92,87,70,45,67,51,86,53,48,42,41,53,28,33,33,40,36,41,32,36,53,30,68,57,51,61,73,61,29,37,68,54,51,30,49,53,51,50,54,48,40,59,70,25,55,52,46,59,85,32,67,26,35,39,34,52,50,28,30,38,29,36,34,62,52,92,81,69,72,95,85,70,66,57,18,53,35,56,44,23,41,49,48,43,33,62,76,40,72,66,57,53,38,43,35,30,28,17,21,45,30,47,60,46,58,41,84,69,32,49,76,45,66,81,44,87,65,47,33,41,38,34,34,75,32,78,92,76,72,41,80,44,78,49,78,43,85,124